Protein AF-A0A6J3H7C4-F1 (afdb_monomer)

Solvent-accessible surface area (backbone atoms only — not comparable to full-atom values): 15428 Å² total; per-residue (Å²): 133,83,86,87,84,84,84,88,79,89,80,83,89,85,81,88,88,86,84,90,88,86,85,89,83,93,76,96,71,77,90,76,80,76,75,77,76,75,64,78,74,75,64,92,62,94,68,78,88,76,59,50,71,71,71,52,58,59,54,53,52,79,74,47,98,63,58,40,62,63,46,43,51,57,46,43,78,51,28,84,51,36,63,87,50,76,47,77,38,69,43,78,33,80,84,80,51,70,47,40,26,40,43,31,67,80,62,67,78,67,56,45,77,61,71,96,77,90,84,48,76,69,100,57,58,77,66,55,87,38,51,27,47,55,50,46,51,49,52,48,50,53,38,55,61,65,28,78,85,48,59,70,68,56,37,52,51,47,51,51,50,50,55,60,33,60,64,50,37,72,88,36,72,71,53,54,71,75,35,50,86,81,33,61,88,46,40,62,33,67,26,12,61,24,28,65,52,95,97,50,62,69,55,65,48,76,48,78,46,71,49,88,86,27,45,34,42,40,37,38,40,35,48,76,65,89,52,94,83,44,68,46,74,52,76,49,77,50,67,67,80,123

pLDDT: mean 79.29, std 25.47, range [20.58, 98.44]

Nearest PDB structures (foldseek):
  8sv7-assembly1_A  TM=9.819E-01  e=1.173E-29  Homo sapiens
  8sv7-assembly2_B  TM=9.791E-01  e=5.264E-28  Homo sapiens
  2chh-assembly1_A  TM=5.380E-01  e=1.564E+00  Ralstonia solanacearum
  8stv-assembly1_B  TM=1.744E-01  e=6.133E-01  Human immunodeficiency virus 1
  8vbg-assembly1_B  TM=1.668E-01  e=5.784E-01  Human immunodeficiency virus 1

Foldseek 3Di:
DDDDDDDDDDDD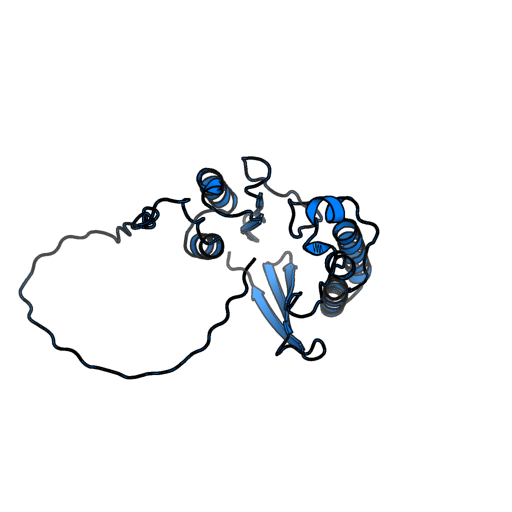DDDDDDDDDDDDDDDDDDDPPPDPPPPQPCPVPDDDRDADDPVVLVVVVVPDPDDPQRSVLVCLVVVVSHDWDKDWDWDPDLVPHIWIKIDTNVDDSHIDTDDPDDWFDDSDDIPPPWQQRVVLSVQLVVLVVVCVPPDPVSSVVSNVVSQQWQQARPDGVVCPVVCPPNCVVQNSQVRHSWRDDVPDTDFKDWDWDADSQQKIKIKMWGAPDNDPVRIDIDIDIDGDDD

Organism: Sapajus apella (NCBI:txid9515)

Radius of gyration: 22.93 Å; Cα contacts (8 Å, |Δi|>4): 284; chains: 1; bounding box: 50×59×62 Å

Structure (mmCIF, N/CA/C/O backbone):
data_AF-A0A6J3H7C4-F1
#
_entry.id   AF-A0A6J3H7C4-F1
#
loop_
_atom_site.group_PDB
_atom_site.id
_atom_site.type_symbol
_atom_site.label_atom_id
_atom_site.label_alt_id
_atom_site.label_comp_id
_atom_site.label_asym_id
_atom_site.label_entity_id
_atom_site.label_seq_id
_atom_site.pdbx_PDB_ins_code
_atom_site.Cartn_x
_atom_site.Cartn_y
_atom_site.Cartn_z
_atom_site.occupancy
_atom_site.B_iso_or_equiv
_atom_site.auth_seq_id
_atom_site.auth_comp_id
_atom_site.auth_asym_id
_atom_site.auth_atom_id
_atom_site.pdbx_PDB_model_num
ATOM 1 N N . MET A 1 1 ? 12.348 -9.094 1.499 1.00 25.81 1 MET A N 1
ATOM 2 C CA . MET A 1 1 ? 13.323 -10.200 1.364 1.00 25.81 1 MET A CA 1
ATOM 3 C C . MET A 1 1 ? 12.586 -11.516 1.576 1.00 25.81 1 MET A C 1
ATOM 5 O O . MET A 1 1 ? 11.755 -11.555 2.469 1.00 25.81 1 MET A O 1
ATOM 9 N N . ALA A 1 2 ? 12.929 -12.527 0.769 1.00 20.84 2 ALA A N 1
ATOM 10 C CA . ALA A 1 2 ? 12.543 -13.944 0.829 1.00 20.84 2 ALA A CA 1
ATOM 11 C C . ALA A 1 2 ? 11.049 -14.295 0.653 1.00 20.84 2 ALA A C 1
ATOM 13 O O . ALA A 1 2 ? 10.257 -14.254 1.587 1.00 20.84 2 ALA A O 1
ATOM 14 N N . GLY A 1 3 ? 10.702 -14.718 -0.569 1.00 20.58 3 GLY A N 1
ATOM 15 C CA . GLY A 1 3 ? 9.499 -15.501 -0.835 1.00 20.58 3 GLY A CA 1
ATOM 16 C C . GLY A 1 3 ? 9.642 -16.919 -0.278 1.00 20.58 3 GLY A C 1
ATOM 17 O O . GLY A 1 3 ? 10.706 -17.531 -0.382 1.00 20.58 3 GLY A O 1
ATOM 18 N N . HIS A 1 4 ? 8.568 -17.435 0.312 1.00 24.56 4 HIS A N 1
ATOM 19 C CA . HIS A 1 4 ? 8.485 -18.818 0.764 1.00 24.56 4 HIS A CA 1
ATOM 20 C C . HIS A 1 4 ? 8.017 -19.724 -0.383 1.00 24.56 4 HIS A C 1
ATOM 22 O O . HIS A 1 4 ? 6.944 -19.532 -0.947 1.00 24.56 4 HIS A O 1
ATOM 28 N N . GLN A 1 5 ? 8.833 -20.726 -0.717 1.00 22.06 5 GLN A N 1
ATOM 29 C CA . GLN A 1 5 ? 8.425 -21.903 -1.483 1.00 22.06 5 GLN A CA 1
ATOM 30 C C . GLN A 1 5 ? 8.016 -23.000 -0.495 1.00 22.06 5 GLN A C 1
ATOM 32 O O . GLN A 1 5 ? 8.814 -23.372 0.363 1.00 22.06 5 GLN A O 1
ATOM 37 N N . HIS A 1 6 ? 6.815 -23.558 -0.643 1.00 23.06 6 HIS A N 1
ATOM 38 C CA . HIS A 1 6 ? 6.462 -24.842 -0.039 1.00 23.06 6 HIS A CA 1
ATOM 39 C C . HIS A 1 6 ? 6.311 -25.888 -1.144 1.00 23.06 6 HIS A C 1
ATOM 41 O O . HIS A 1 6 ? 5.449 -25.776 -2.011 1.00 23.06 6 HIS A O 1
ATOM 47 N N . THR A 1 7 ? 7.159 -26.914 -1.100 1.00 22.23 7 THR A N 1
ATOM 48 C CA . THR A 1 7 ? 6.938 -28.195 -1.773 1.00 22.23 7 THR A CA 1
ATOM 49 C C . THR A 1 7 ? 6.431 -29.174 -0.719 1.00 22.23 7 THR A C 1
ATOM 51 O O . THR A 1 7 ? 7.083 -29.395 0.299 1.00 22.23 7 THR A O 1
ATOM 54 N N . TRP A 1 8 ? 5.236 -29.726 -0.925 1.00 21.30 8 TRP A N 1
ATOM 55 C CA . TRP A 1 8 ? 4.707 -30.811 -0.101 1.00 21.30 8 TRP A CA 1
ATOM 56 C C . TRP A 1 8 ? 5.101 -32.149 -0.730 1.00 21.30 8 TRP A C 1
ATOM 58 O O . TRP A 1 8 ? 4.751 -32.421 -1.876 1.00 21.30 8 TRP A O 1
ATOM 68 N N . GLN A 1 9 ? 5.785 -33.002 0.031 1.00 22.94 9 GLN A N 1
ATOM 69 C CA . GLN A 1 9 ? 5.794 -34.445 -0.203 1.00 22.94 9 GLN A CA 1
ATOM 70 C C . GLN A 1 9 ? 5.173 -35.132 1.013 1.00 22.94 9 GLN A C 1
ATOM 72 O O . GLN A 1 9 ? 5.633 -34.976 2.142 1.00 22.94 9 GLN A O 1
ATOM 77 N N . ALA A 1 10 ? 4.084 -35.855 0.760 1.00 26.03 10 ALA A N 1
ATOM 78 C CA . ALA A 1 10 ? 3.380 -36.672 1.733 1.00 26.03 10 ALA A CA 1
ATOM 79 C C . ALA A 1 10 ? 4.167 -37.959 2.025 1.00 26.03 10 ALA A C 1
ATOM 81 O O . ALA A 1 10 ? 4.701 -38.584 1.110 1.00 26.03 10 ALA A O 1
ATO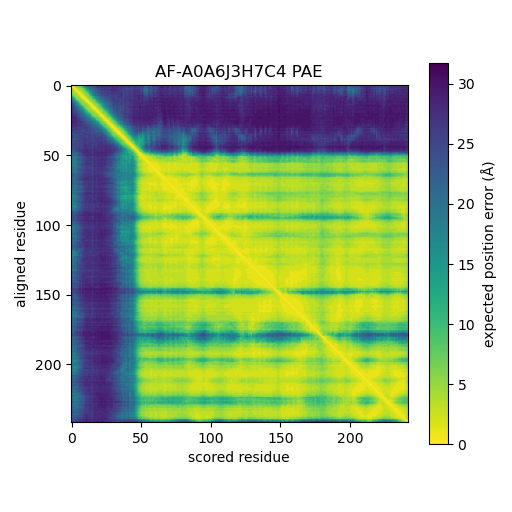M 82 N N . GLY A 1 11 ? 4.188 -38.378 3.291 1.00 24.42 11 GLY A N 1
ATOM 83 C CA . GLY A 1 11 ? 4.828 -39.623 3.706 1.00 24.42 11 GLY A CA 1
ATOM 84 C C . GLY A 1 11 ? 4.495 -40.027 5.141 1.00 24.42 11 GLY A C 1
ATOM 85 O O . GLY A 1 11 ? 5.230 -39.702 6.061 1.00 24.42 11 GLY A O 1
ATOM 86 N N . SER A 1 12 ? 3.398 -40.773 5.265 1.00 25.19 12 SER A N 1
ATOM 87 C CA . SER A 1 12 ? 3.202 -41.940 6.140 1.00 25.19 12 SER A CA 1
ATOM 88 C C . SER A 1 12 ? 3.177 -41.807 7.676 1.00 25.19 12 SER A C 1
ATOM 90 O O . SER A 1 12 ? 4.153 -41.537 8.365 1.00 25.19 12 SER A O 1
ATOM 92 N N . THR A 1 13 ? 1.995 -42.171 8.176 1.00 26.47 13 THR A N 1
ATOM 93 C CA . THR A 1 13 ? 1.581 -42.670 9.496 1.00 26.47 13 THR A CA 1
ATOM 94 C C . THR A 1 13 ? 2.572 -43.555 10.262 1.00 26.47 13 THR A C 1
ATOM 96 O O . THR A 1 13 ? 3.084 -44.518 9.699 1.00 26.47 13 THR A O 1
ATOM 99 N N . HIS A 1 14 ? 2.638 -43.371 11.590 1.00 26.47 14 HIS A N 1
ATOM 100 C CA . HIS A 1 14 ? 2.677 -44.484 12.551 1.00 26.47 14 HIS A CA 1
ATOM 101 C C . HIS A 1 14 ? 2.033 -44.121 13.907 1.00 26.47 14 HIS A C 1
ATOM 103 O O . HIS A 1 14 ? 2.088 -42.984 14.368 1.00 26.47 14 HIS A O 1
ATOM 109 N N . GLN A 1 15 ? 1.367 -45.128 14.480 1.00 25.52 15 GLN A N 1
ATOM 110 C CA . GLN A 1 15 ? 0.511 -45.154 15.674 1.00 25.52 15 GLN A CA 1
ATOM 111 C C . GLN A 1 15 ? 1.277 -45.246 17.015 1.00 25.52 15 GLN A C 1
ATOM 113 O O . GLN A 1 15 ? 2.437 -45.638 17.057 1.00 25.52 15 GLN A O 1
ATOM 118 N N . LEU A 1 16 ? 0.541 -44.908 18.086 1.00 27.64 16 LEU A N 1
ATOM 119 C CA . LEU A 1 16 ? 0.842 -44.821 19.536 1.00 27.64 16 LEU A CA 1
ATOM 120 C C . LEU A 1 16 ? 1.388 -46.123 20.196 1.00 27.64 16 LEU A C 1
ATOM 122 O O . LEU A 1 16 ? 1.391 -47.171 19.552 1.00 27.64 16 LEU A O 1
ATOM 126 N N . PRO A 1 17 ? 1.757 -46.111 21.504 1.00 30.34 17 PRO A N 1
ATOM 127 C CA . PRO A 1 17 ? 0.749 -46.359 22.554 1.00 30.34 17 PRO A CA 1
ATOM 128 C C . PRO A 1 17 ? 0.889 -45.530 23.855 1.00 30.34 17 PRO A C 1
ATOM 130 O O . PRO A 1 17 ? 1.886 -44.868 24.127 1.00 30.34 17 PRO A O 1
ATOM 133 N N . ALA A 1 18 ? -0.189 -45.590 24.639 1.00 26.45 18 ALA A N 1
ATOM 134 C CA . ALA A 1 18 ? -0.496 -44.861 25.867 1.00 26.45 18 ALA A CA 1
ATOM 135 C C . ALA A 1 18 ? 0.080 -45.494 27.153 1.00 26.45 18 ALA A C 1
ATOM 137 O O . ALA A 1 18 ? 0.348 -46.694 27.182 1.00 26.45 18 ALA A O 1
ATOM 138 N N . ALA A 1 19 ? 0.121 -44.726 28.254 1.00 26.77 19 ALA A N 1
ATOM 139 C CA . ALA A 1 19 ? 0.086 -45.280 29.613 1.00 26.77 19 ALA A CA 1
ATOM 140 C C . ALA A 1 19 ? -0.555 -44.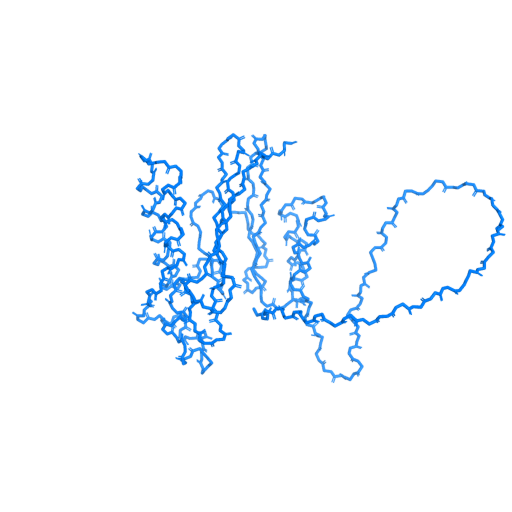333 30.661 1.00 26.77 19 ALA A C 1
ATOM 142 O O . ALA A 1 19 ? -0.051 -43.246 30.919 1.00 26.77 19 ALA A O 1
ATOM 143 N N . ALA A 1 20 ? -1.655 -44.841 31.235 1.00 27.06 20 ALA A N 1
ATOM 144 C CA . ALA A 1 20 ? -2.157 -44.824 32.624 1.00 27.06 20 ALA A CA 1
ATOM 145 C C . ALA A 1 20 ? -2.401 -43.521 33.430 1.00 27.06 20 ALA A C 1
ATOM 147 O O . ALA A 1 20 ? -1.596 -42.600 33.493 1.00 27.06 20 ALA A O 1
ATOM 148 N N . ALA A 1 21 ? -3.537 -43.539 34.144 1.00 27.31 21 ALA A N 1
ATOM 149 C CA . ALA A 1 21 ? -4.143 -42.476 34.948 1.00 27.31 21 ALA A CA 1
ATOM 150 C C . ALA A 1 21 ? -4.209 -42.821 36.458 1.00 27.31 21 ALA A C 1
ATOM 152 O O . ALA A 1 21 ? -4.266 -43.996 36.817 1.00 27.31 21 ALA A O 1
ATOM 153 N N . GLY A 1 22 ? -4.313 -41.796 37.321 1.00 26.27 22 GLY A N 1
ATOM 154 C CA . GLY A 1 22 ? -4.757 -41.867 38.733 1.00 26.27 22 GLY A CA 1
ATOM 155 C C . GLY A 1 22 ? -4.416 -40.594 39.553 1.00 26.27 22 GLY A C 1
ATOM 156 O O . GLY A 1 22 ? -3.502 -39.882 39.155 1.00 26.27 22 GLY A O 1
ATOM 157 N N . PRO A 1 23 ? -5.119 -40.257 40.663 1.00 35.25 23 PRO A N 1
ATOM 158 C CA . PRO A 1 23 ? -6.274 -39.337 40.609 1.00 35.25 23 PRO A CA 1
ATOM 159 C C . PRO A 1 23 ? -6.272 -38.089 41.549 1.00 35.25 23 PRO A C 1
ATOM 161 O O . PRO A 1 23 ? -5.605 -38.060 42.574 1.00 35.25 23 PRO A O 1
ATOM 164 N N . ALA A 1 24 ? -7.148 -37.128 41.185 1.00 27.81 24 ALA A N 1
ATOM 165 C CA . ALA A 1 24 ? -7.996 -36.184 41.962 1.00 27.81 24 ALA A CA 1
ATOM 166 C C . ALA A 1 24 ? -7.441 -35.035 42.860 1.00 27.81 24 ALA A C 1
ATOM 168 O O . ALA A 1 24 ? -6.778 -35.258 43.866 1.00 27.81 24 ALA A O 1
ATOM 169 N N . GLY A 1 25 ? -7.930 -33.803 42.596 1.00 25.88 25 GLY A N 1
ATOM 170 C CA . GLY A 1 25 ? -8.101 -32.712 43.584 1.00 25.88 25 GLY A CA 1
ATOM 171 C C . GLY A 1 25 ? -7.956 -31.275 43.026 1.00 25.88 25 GLY A C 1
ATOM 172 O O . GLY A 1 25 ? -6.905 -30.973 42.470 1.00 25.88 25 GLY A O 1
ATOM 173 N N . PRO A 1 26 ? -8.948 -30.360 43.153 1.00 31.17 26 PRO A N 1
ATOM 174 C CA . PRO A 1 26 ? -9.082 -29.192 42.276 1.00 31.17 26 PRO A CA 1
ATOM 175 C C . PRO A 1 26 ? -8.346 -27.946 42.791 1.00 31.17 26 PRO A C 1
ATOM 177 O O . PRO A 1 26 ? -8.454 -27.586 43.962 1.00 31.17 26 PRO A O 1
ATOM 180 N N . ARG A 1 27 ? -7.666 -27.219 41.896 1.00 29.44 27 ARG A N 1
ATOM 181 C CA . ARG A 1 27 ? -7.333 -25.800 42.096 1.00 29.44 27 ARG A CA 1
ATOM 182 C C . ARG A 1 27 ? -7.506 -25.039 40.791 1.00 29.44 27 ARG A C 1
ATOM 184 O O . ARG A 1 27 ? -6.846 -25.316 39.796 1.00 29.44 27 ARG A O 1
ATOM 191 N N . THR A 1 28 ? -8.399 -24.065 40.841 1.00 34.97 28 THR A N 1
ATOM 192 C CA . THR A 1 28 ? -8.578 -23.002 39.861 1.00 34.97 28 THR A CA 1
ATOM 193 C C . THR A 1 28 ? -7.258 -22.257 39.645 1.00 34.97 28 THR A C 1
ATOM 195 O O . THR A 1 28 ? -6.709 -21.641 40.558 1.00 34.97 28 THR A O 1
ATOM 198 N N . ARG A 1 29 ? -6.736 -22.309 38.419 1.00 29.59 29 ARG A N 1
ATOM 199 C CA . ARG A 1 29 ? -5.761 -21.354 37.888 1.00 29.59 29 ARG A CA 1
ATOM 200 C C . ARG A 1 29 ? -6.203 -21.026 36.469 1.00 29.59 29 ARG A C 1
ATOM 202 O O . ARG A 1 29 ? -6.374 -21.936 35.663 1.00 29.59 29 ARG A O 1
ATOM 209 N N . GLY A 1 30 ? -6.444 -19.742 36.206 1.00 28.78 30 GLY A N 1
ATOM 210 C CA . GLY A 1 30 ? -6.684 -19.239 34.855 1.00 28.78 30 GLY A CA 1
ATOM 211 C C . GLY A 1 30 ? -5.509 -19.576 33.930 1.00 28.78 30 GLY A C 1
ATOM 212 O O . GLY A 1 30 ? -4.440 -19.966 34.418 1.00 28.78 30 GLY A O 1
ATOM 213 N N . PRO A 1 31 ? -5.680 -19.458 32.605 1.00 28.30 31 PRO A N 1
ATOM 214 C CA . PRO A 1 31 ? -4.621 -19.783 31.669 1.00 28.30 31 PRO A CA 1
ATOM 215 C C . PRO A 1 31 ? -3.496 -18.752 31.809 1.00 28.30 31 PRO A C 1
ATOM 217 O O . PRO A 1 31 ? -3.502 -17.691 31.196 1.00 28.30 31 PRO A O 1
ATOM 220 N N . HIS A 1 32 ? -2.503 -19.071 32.636 1.00 27.80 32 HIS A N 1
ATOM 221 C CA . HIS A 1 32 ? -1.185 -18.474 32.529 1.00 27.80 32 HIS A CA 1
ATOM 222 C C . HIS A 1 32 ? -0.557 -19.025 31.251 1.00 27.80 32 HIS A C 1
ATOM 224 O O . HIS A 1 32 ? 0.050 -20.095 31.256 1.00 27.80 32 HIS A O 1
ATOM 230 N N . ILE A 1 33 ? -0.710 -18.296 30.147 1.00 28.06 33 ILE A N 1
ATOM 231 C CA . ILE A 1 33 ? 0.138 -18.491 28.975 1.00 28.06 33 ILE A CA 1
ATOM 232 C C . ILE A 1 33 ? 1.506 -17.925 29.353 1.00 28.06 33 ILE A C 1
ATOM 234 O O . ILE A 1 33 ? 1.793 -16.738 29.219 1.00 28.06 33 ILE A O 1
ATOM 238 N N . SER A 1 34 ? 2.354 -18.783 29.916 1.00 23.94 34 SER A N 1
ATOM 239 C CA . SER A 1 34 ? 3.785 -18.524 29.979 1.00 23.94 34 SER A CA 1
ATOM 240 C C . SER A 1 34 ? 4.317 -18.608 28.556 1.00 23.94 34 SER A C 1
ATOM 242 O O . SER A 1 34 ? 4.518 -19.699 28.031 1.00 23.94 34 SER A O 1
ATOM 244 N N . VAL A 1 35 ? 4.517 -17.454 27.922 1.00 33.00 35 VAL A N 1
ATOM 245 C CA . VAL A 1 35 ? 5.249 -17.371 26.659 1.00 33.00 35 VAL A CA 1
ATOM 246 C C . VAL A 1 35 ? 6.668 -17.864 26.939 1.00 33.00 35 VAL A C 1
ATOM 248 O O . VAL A 1 35 ? 7.378 -17.235 27.734 1.00 33.00 35 VAL A O 1
ATOM 251 N N . PRO A 1 36 ? 7.128 -18.974 26.337 1.00 28.11 36 PRO A N 1
ATOM 252 C CA . PRO A 1 36 ? 8.541 -19.267 26.371 1.00 28.11 36 PRO A CA 1
ATOM 253 C C . PRO A 1 36 ? 9.203 -18.158 25.558 1.00 28.11 36 PRO A C 1
ATOM 255 O O . PRO A 1 36 ? 9.066 -18.113 24.337 1.00 28.11 36 PRO A O 1
ATOM 258 N N . ARG A 1 37 ? 9.923 -17.248 26.228 1.00 35.81 37 ARG A N 1
ATOM 259 C CA . ARG A 1 37 ? 10.967 -16.470 25.560 1.00 35.81 37 ARG A CA 1
ATOM 260 C C . ARG A 1 37 ? 11.853 -17.510 24.890 1.00 35.81 37 ARG A C 1
ATOM 262 O O . ARG A 1 37 ? 12.642 -18.163 25.579 1.00 35.81 37 ARG A O 1
ATOM 269 N N . ARG A 1 38 ? 11.722 -17.706 23.576 1.00 40.47 38 ARG A N 1
ATOM 270 C CA . ARG A 1 38 ? 12.788 -18.353 22.825 1.00 40.47 38 ARG A CA 1
ATOM 271 C C . ARG A 1 38 ? 13.965 -17.406 22.983 1.00 40.47 38 ARG A C 1
ATOM 273 O O . ARG A 1 38 ? 14.060 -16.389 22.307 1.00 40.47 38 ARG A O 1
ATOM 280 N N . ARG A 1 39 ? 14.836 -17.708 23.953 1.00 40.88 39 ARG A N 1
ATOM 281 C CA . ARG A 1 39 ? 16.221 -17.254 23.890 1.00 40.88 39 ARG A CA 1
ATOM 282 C C . ARG A 1 39 ? 16.647 -17.570 22.470 1.00 40.88 39 ARG A C 1
ATOM 284 O O . ARG A 1 39 ? 16.441 -18.711 22.050 1.00 40.88 39 ARG A O 1
ATOM 291 N N . ALA A 1 40 ? 17.169 -16.571 21.760 1.00 42.81 40 ALA A N 1
ATOM 292 C CA . ALA A 1 40 ? 17.903 -16.794 20.528 1.00 42.81 40 ALA A CA 1
ATOM 293 C C . ALA A 1 40 ? 18.716 -18.071 20.740 1.00 42.81 40 ALA A C 1
ATOM 295 O O . ALA A 1 40 ? 19.537 -18.122 21.662 1.00 42.81 40 ALA A O 1
ATOM 296 N N . HIS A 1 41 ? 18.363 -19.149 20.032 1.00 38.12 41 HIS A N 1
ATOM 297 C CA . HIS A 1 41 ? 19.121 -20.379 20.165 1.00 38.12 41 HIS A CA 1
ATOM 298 C C . HIS A 1 41 ? 20.544 -19.983 19.786 1.00 38.12 41 HIS A C 1
ATOM 300 O O . HIS A 1 41 ? 20.721 -19.437 18.693 1.00 38.12 41 HIS A O 1
ATOM 306 N N . PRO A 1 42 ? 21.536 -20.139 20.681 1.00 34.38 42 PRO A N 1
ATOM 307 C CA . PRO A 1 42 ? 22.898 -19.859 20.292 1.00 34.38 42 PRO A CA 1
ATOM 308 C C . PRO A 1 42 ? 23.174 -20.819 19.143 1.00 34.38 42 PRO A C 1
ATOM 310 O O . PRO A 1 42 ? 23.149 -22.035 19.342 1.00 34.38 42 PRO A O 1
ATOM 313 N N . CYS A 1 43 ? 23.344 -20.278 17.933 1.00 39.44 43 CYS A N 1
ATOM 314 C CA . CYS A 1 43 ? 23.900 -21.042 16.833 1.00 39.44 43 CYS A CA 1
ATOM 315 C C . CYS A 1 43 ? 25.194 -21.627 17.388 1.00 39.44 43 CYS A C 1
ATOM 317 O O . CYS A 1 43 ? 26.116 -20.897 17.760 1.00 39.44 43 CYS A O 1
ATOM 319 N N . SER A 1 44 ? 25.209 -22.943 17.563 1.00 42.75 44 SER A N 1
ATOM 320 C CA . SER A 1 44 ? 26.369 -23.682 18.019 1.00 42.75 44 SER A CA 1
ATOM 321 C C . SER A 1 44 ? 27.354 -23.686 16.864 1.00 42.75 44 SER A C 1
ATOM 323 O O . SER A 1 44 ? 27.325 -24.610 16.062 1.00 42.75 44 SER A O 1
ATOM 325 N N . LEU A 1 45 ? 28.086 -22.577 16.740 1.00 40.56 45 LEU A N 1
ATOM 326 C CA . LEU A 1 45 ? 29.275 -22.267 15.944 1.00 40.56 45 LEU A CA 1
ATOM 327 C C . LEU A 1 45 ? 29.333 -20.732 15.930 1.00 40.56 45 LEU A C 1
ATOM 329 O O . LEU A 1 45 ? 28.534 -20.084 15.261 1.00 40.56 45 LEU A O 1
ATOM 333 N N . GLY A 1 46 ? 30.194 -20.148 16.767 1.00 43.97 46 GLY A N 1
ATOM 334 C CA . GLY A 1 46 ? 30.209 -18.709 17.022 1.00 43.97 46 GLY A CA 1
ATOM 335 C C . GLY A 1 46 ? 30.324 -17.889 15.741 1.00 43.97 46 GLY A C 1
ATOM 336 O O . GLY A 1 46 ? 31.366 -17.951 15.112 1.00 43.97 46 GLY A O 1
ATOM 337 N N . HIS A 1 47 ? 29.254 -17.176 15.383 1.00 45.47 47 HIS A N 1
ATOM 338 C CA . HIS A 1 47 ? 29.143 -16.016 14.487 1.00 45.47 47 HIS A CA 1
ATOM 339 C C . HIS A 1 47 ? 27.671 -15.543 14.546 1.00 45.47 47 HIS A C 1
ATOM 341 O O . HIS A 1 47 ? 26.779 -16.379 14.488 1.00 45.47 47 HIS A O 1
ATOM 347 N N . SER A 1 48 ? 27.450 -14.230 14.706 1.00 53.72 48 SER A N 1
ATOM 348 C CA . SER A 1 48 ? 26.189 -13.452 14.639 1.00 53.72 48 SER A CA 1
ATOM 349 C C . SER A 1 48 ? 24.857 -14.087 15.081 1.00 53.72 48 SER A C 1
ATOM 351 O O . SER A 1 48 ? 24.367 -15.062 14.519 1.00 53.72 48 SER A O 1
ATOM 353 N N . ILE A 1 49 ? 24.177 -13.412 16.014 1.00 62.44 49 ILE A N 1
ATOM 354 C CA . ILE A 1 49 ? 22.755 -13.637 16.316 1.00 62.44 49 ILE A CA 1
ATOM 355 C C . ILE A 1 49 ? 21.964 -13.508 15.003 1.00 62.44 49 ILE A C 1
ATOM 357 O O . ILE A 1 49 ? 21.997 -12.457 14.364 1.00 62.44 49 ILE A O 1
ATOM 361 N N . CYS A 1 50 ? 21.288 -14.580 14.579 1.00 74.94 50 CYS A N 1
ATOM 362 C CA . CYS A 1 50 ? 20.398 -14.524 13.422 1.00 74.94 50 CYS A CA 1
ATOM 363 C C . CYS A 1 50 ? 19.215 -13.598 13.746 1.00 74.94 50 CYS A C 1
ATOM 365 O O . CYS A 1 50 ? 18.580 -13.806 14.785 1.00 74.94 50 CYS A O 1
ATOM 367 N N . PRO A 1 51 ? 18.906 -12.607 12.891 1.00 81.31 51 PRO A N 1
ATOM 368 C CA . PRO A 1 51 ? 17.762 -11.733 13.110 1.00 81.31 51 PRO A CA 1
ATOM 369 C C . PRO A 1 51 ? 16.457 -12.530 13.183 1.00 81.31 51 PRO A C 1
ATOM 371 O O . PRO A 1 51 ? 16.288 -13.525 12.473 1.00 81.31 51 PRO A O 1
ATOM 374 N N . LEU A 1 52 ? 15.526 -12.076 14.018 1.00 86.06 52 LEU A N 1
ATOM 375 C CA . LEU A 1 52 ? 14.204 -12.680 14.145 1.00 86.06 52 LEU A CA 1
ATOM 376 C C . LEU A 1 52 ? 13.371 -12.488 12.856 1.00 86.06 52 LEU A C 1
ATOM 378 O O . LEU A 1 52 ? 13.552 -11.489 12.145 1.00 86.06 52 LEU A O 1
ATOM 382 N N . PRO A 1 53 ? 12.447 -13.415 12.532 1.00 86.56 53 PRO A N 1
ATOM 383 C CA . PRO A 1 53 ? 11.550 -13.274 11.387 1.00 86.56 53 PRO A CA 1
ATOM 384 C C . PRO A 1 53 ? 10.544 -12.136 11.587 1.00 86.56 53 PRO A C 1
ATOM 386 O O . PRO A 1 53 ? 9.843 -12.077 12.591 1.00 86.56 53 PRO A O 1
ATOM 389 N N . THR A 1 54 ? 10.392 -11.267 10.589 1.00 88.62 54 THR A N 1
ATOM 390 C CA . THR A 1 54 ? 9.439 -10.145 10.653 1.00 88.62 54 THR A CA 1
ATOM 391 C C . THR A 1 54 ? 7.979 -10.586 10.528 1.00 88.62 54 THR A C 1
ATOM 393 O O . THR A 1 54 ? 7.094 -9.880 10.998 1.00 88.62 54 THR A O 1
ATOM 396 N N . GLY A 1 55 ? 7.705 -11.760 9.945 1.00 86.62 55 GLY A N 1
ATOM 397 C CA . GLY A 1 55 ? 6.341 -12.297 9.819 1.00 86.62 55 GLY A CA 1
ATOM 398 C C . GLY A 1 55 ? 5.662 -12.597 11.163 1.00 86.62 55 GLY A C 1
ATOM 399 O O . GLY A 1 55 ? 4.435 -12.566 11.262 1.00 86.62 55 GLY A O 1
ATOM 400 N N . GLU A 1 56 ? 6.447 -12.821 12.221 1.00 89.88 56 GLU A N 1
ATOM 401 C CA . GLU A 1 56 ? 5.919 -13.009 13.576 1.00 89.88 56 GLU A CA 1
ATOM 402 C C . GLU A 1 56 ? 5.292 -11.720 14.128 1.00 89.88 56 GLU A C 1
ATOM 404 O O . GLU A 1 56 ? 4.310 -11.794 14.863 1.00 89.88 56 GLU A O 1
ATOM 409 N N . LEU A 1 57 ? 5.777 -10.542 13.706 1.00 94.00 57 LEU A N 1
ATOM 410 C CA . LEU A 1 57 ? 5.256 -9.246 14.154 1.00 94.00 57 LEU A CA 1
ATOM 411 C C . LEU A 1 57 ? 3.772 -9.076 13.816 1.00 94.00 57 LEU A C 1
ATOM 413 O O . LEU A 1 57 ? 3.015 -8.580 14.644 1.00 94.00 57 LEU A O 1
ATOM 417 N N . VAL A 1 58 ? 3.342 -9.501 12.627 1.00 94.06 58 VAL A N 1
ATOM 418 C CA . VAL A 1 58 ? 1.931 -9.406 12.219 1.00 94.06 58 VAL A CA 1
ATOM 419 C C . VAL A 1 58 ? 1.080 -10.410 12.994 1.00 94.06 58 VAL A C 1
ATOM 421 O O . VAL A 1 58 ? 0.026 -10.064 13.516 1.00 94.06 58 VAL A O 1
ATOM 424 N N . THR A 1 59 ? 1.564 -11.646 13.129 1.00 92.88 59 THR A N 1
ATOM 425 C CA . THR A 1 59 ? 0.839 -12.708 13.847 1.00 92.88 59 THR A CA 1
ATOM 426 C C . THR A 1 59 ? 0.626 -12.342 15.313 1.00 92.88 59 THR A C 1
ATOM 428 O O . THR A 1 59 ? -0.466 -12.505 15.851 1.00 92.88 59 THR A O 1
ATOM 431 N N . HIS A 1 60 ? 1.666 -11.827 15.968 1.00 93.38 60 HIS A N 1
ATOM 432 C CA . HIS A 1 60 ? 1.596 -11.428 17.364 1.00 93.38 60 HIS A CA 1
ATOM 433 C C . HIS A 1 60 ? 0.672 -10.217 17.553 1.00 93.38 60 HIS A C 1
ATOM 435 O O . HIS A 1 60 ? -0.116 -10.240 18.487 1.00 93.38 60 HIS A O 1
ATOM 441 N N . PHE A 1 61 ? 0.661 -9.239 16.636 1.00 94.69 61 PHE A N 1
ATOM 442 C CA . PHE A 1 61 ? -0.310 -8.137 16.683 1.00 94.69 61 PHE A CA 1
ATOM 443 C C . PHE A 1 61 ? -1.752 -8.659 16.661 1.00 94.69 61 PHE A C 1
ATOM 445 O O . PHE A 1 61 ? -2.517 -8.387 17.578 1.00 94.69 61 PHE A O 1
ATOM 452 N N . LEU A 1 62 ? -2.083 -9.503 15.677 1.00 92.81 62 LEU A N 1
ATOM 453 C CA . LEU A 1 62 ? -3.436 -10.036 15.470 1.00 92.81 62 LEU A CA 1
ATOM 454 C C . LEU A 1 62 ? -3.919 -11.000 16.567 1.00 92.81 62 LEU A C 1
ATOM 456 O O . LEU A 1 62 ? -5.105 -11.311 16.632 1.00 92.81 62 LEU A O 1
ATOM 460 N N . THR A 1 63 ? -3.014 -11.521 17.398 1.00 93.31 63 THR A N 1
ATOM 461 C CA . THR A 1 63 ? -3.341 -12.484 18.468 1.00 93.31 63 THR A CA 1
ATOM 462 C C . THR A 1 63 ? -3.267 -11.880 19.867 1.00 93.31 63 THR A C 1
ATOM 464 O O . THR A 1 63 ? -3.541 -12.573 20.850 1.00 93.31 63 THR A O 1
ATOM 467 N N . THR A 1 64 ? -2.914 -10.599 19.976 1.00 90.88 64 THR A N 1
ATOM 468 C CA . THR A 1 64 ? -2.886 -9.864 21.241 1.00 90.88 64 THR A CA 1
ATOM 469 C C . THR A 1 64 ? -3.979 -8.811 21.284 1.00 90.88 64 THR A C 1
ATOM 471 O O . THR A 1 64 ? -4.292 -8.199 20.274 1.00 90.88 64 THR A O 1
ATOM 474 N N . ASP A 1 65 ? -4.517 -8.567 22.474 1.00 90.38 65 ASP A N 1
ATOM 475 C CA . ASP A 1 65 ? -5.471 -7.486 22.727 1.00 90.38 65 ASP A CA 1
ATOM 476 C C . ASP A 1 65 ? -4.710 -6.232 23.192 1.00 90.38 65 ASP A C 1
ATOM 478 O O . ASP A 1 65 ? -4.599 -5.948 24.386 1.00 90.38 65 ASP A O 1
ATOM 482 N N . VAL A 1 66 ? -4.035 -5.568 22.249 1.00 94.19 66 VAL A N 1
ATOM 483 C CA . VAL A 1 66 ? -3.224 -4.362 22.481 1.00 94.19 66 VAL A CA 1
ATOM 484 C C . VAL A 1 66 ? -3.482 -3.380 21.342 1.00 94.19 66 VAL A C 1
ATOM 486 O O . VAL A 1 66 ? -3.492 -3.788 20.185 1.00 94.19 66 VAL A O 1
ATOM 489 N N . ASP A 1 67 ? -3.645 -2.095 21.660 1.00 94.81 67 ASP A N 1
ATOM 490 C CA . ASP A 1 67 ? -3.812 -1.048 20.647 1.00 94.81 67 ASP A CA 1
ATOM 491 C C . ASP A 1 67 ? -2.557 -0.880 19.772 1.00 94.81 67 ASP A C 1
ATOM 493 O O . ASP A 1 67 ? -1.426 -1.160 20.190 1.00 94.81 67 ASP A O 1
ATOM 497 N N . SER A 1 68 ? -2.754 -0.381 18.554 1.00 96.00 68 SER A N 1
ATOM 498 C CA . SER A 1 68 ? -1.722 -0.233 17.529 1.00 96.00 68 SER A CA 1
ATOM 499 C C . SER A 1 68 ? -0.498 0.547 18.018 1.00 96.00 68 SER A C 1
ATOM 501 O O . SER A 1 68 ? 0.640 0.126 17.789 1.00 96.00 68 SER A O 1
ATOM 503 N N . LEU A 1 69 ? -0.685 1.658 18.740 1.00 96.50 69 LEU A N 1
ATOM 504 C CA . LEU A 1 69 ? 0.435 2.485 19.198 1.00 96.50 69 LEU A CA 1
ATOM 505 C C . LEU A 1 69 ? 1.230 1.794 20.311 1.00 96.50 69 LEU A C 1
ATOM 507 O O . LEU A 1 69 ? 2.464 1.771 20.272 1.00 96.50 69 LEU A O 1
ATOM 511 N N . SER A 1 70 ? 0.544 1.222 21.301 1.00 96.75 70 SER A N 1
ATOM 512 C CA . SER A 1 70 ? 1.178 0.453 22.376 1.00 96.75 70 SER A CA 1
ATOM 513 C C . SER A 1 70 ? 1.933 -0.757 21.826 1.00 96.75 70 SER A C 1
ATOM 515 O O . SER A 1 70 ? 3.047 -1.049 22.276 1.00 96.75 70 SER A O 1
ATOM 517 N N . TYR A 1 71 ? 1.373 -1.425 20.814 1.00 97.38 71 TYR A N 1
ATOM 518 C CA . TYR A 1 71 ? 2.026 -2.533 20.132 1.00 97.38 71 TYR A CA 1
ATOM 519 C C . TYR A 1 71 ? 3.327 -2.096 19.453 1.00 97.38 71 TYR A C 1
ATOM 521 O O . TYR A 1 71 ? 4.384 -2.682 19.703 1.00 97.38 71 TYR A O 1
ATOM 529 N N . LEU A 1 72 ? 3.287 -1.030 18.648 1.00 97.56 72 LEU A N 1
ATOM 530 C CA . LEU A 1 72 ? 4.480 -0.536 17.960 1.00 97.56 72 LEU A CA 1
ATOM 531 C C . LEU A 1 72 ? 5.554 -0.028 18.929 1.00 97.56 72 LEU A C 1
ATOM 533 O O . LEU A 1 72 ? 6.735 -0.243 18.672 1.00 97.56 72 LEU A O 1
ATOM 537 N N . LYS A 1 73 ? 5.179 0.565 20.071 1.00 97.31 73 LYS A N 1
ATOM 538 C CA . LYS A 1 73 ? 6.138 0.944 21.128 1.00 97.31 73 LYS A CA 1
ATOM 539 C C . LYS A 1 73 ? 6.838 -0.270 21.730 1.00 97.31 73 LYS A C 1
ATOM 541 O O . LYS A 1 73 ? 8.026 -0.220 22.029 1.00 97.31 73 LYS A O 1
ATOM 546 N N . LYS A 1 74 ? 6.123 -1.383 21.909 1.00 95.69 74 LYS A N 1
ATOM 547 C CA . LYS A 1 74 ? 6.741 -2.637 22.358 1.00 95.69 74 LYS A CA 1
ATOM 548 C C . LYS A 1 74 ? 7.712 -3.174 21.305 1.00 95.69 74 LYS A C 1
ATOM 550 O O . LYS A 1 74 ? 8.816 -3.586 21.653 1.00 95.69 74 LYS A O 1
ATOM 555 N N . VAL A 1 75 ? 7.315 -3.144 20.032 1.00 96.06 75 VAL A N 1
ATOM 556 C CA . VAL A 1 75 ? 8.168 -3.569 18.912 1.00 96.06 75 VAL A CA 1
ATOM 557 C C . VAL A 1 75 ? 9.411 -2.686 18.792 1.00 96.06 75 VAL A C 1
ATOM 559 O O . VAL A 1 75 ? 10.486 -3.215 18.524 1.00 96.06 75 VAL A O 1
ATOM 562 N N . SER A 1 76 ? 9.311 -1.375 19.030 1.00 96.75 76 SER A N 1
ATOM 563 C CA . SER A 1 76 ? 10.443 -0.460 18.855 1.00 96.75 76 SER A CA 1
ATOM 564 C C . SER A 1 76 ? 11.592 -0.713 19.833 1.00 96.75 76 SER A C 1
ATOM 566 O O . SER A 1 76 ? 12.757 -0.640 19.443 1.00 96.75 76 SER A O 1
ATOM 568 N N . VAL A 1 77 ? 11.289 -1.142 21.064 1.00 96.12 77 VAL A N 1
ATOM 569 C CA . VAL A 1 77 ? 12.299 -1.563 22.055 1.00 96.12 77 VAL A CA 1
ATOM 570 C C . VAL A 1 77 ? 13.129 -2.753 21.550 1.00 96.12 77 VAL A C 1
ATOM 572 O O . VAL A 1 77 ? 14.332 -2.845 21.803 1.00 96.12 77 VAL A O 1
ATOM 575 N N . GLU A 1 78 ? 12.502 -3.660 20.800 1.00 93.50 78 GLU A N 1
ATOM 576 C CA . GLU A 1 78 ? 13.112 -4.888 20.280 1.00 93.50 78 GLU A CA 1
ATOM 577 C C . GLU A 1 78 ? 13.461 -4.800 18.782 1.00 93.50 78 GLU A C 1
ATOM 579 O O . GLU A 1 78 ? 13.923 -5.778 18.196 1.00 93.50 78 GLU A O 1
ATOM 584 N N . GLY A 1 79 ? 13.308 -3.630 18.150 1.00 91.88 79 GLY A N 1
ATOM 585 C CA . GLY A 1 79 ? 13.448 -3.457 16.698 1.00 91.88 79 GLY A CA 1
ATOM 586 C C . GLY A 1 79 ? 14.821 -3.865 16.151 1.00 91.88 79 GLY A C 1
ATOM 587 O O . GLY A 1 79 ? 14.920 -4.356 15.025 1.00 91.88 79 GLY A O 1
ATOM 588 N N . HIS A 1 80 ? 15.866 -3.740 16.975 1.00 92.62 80 HIS A N 1
ATOM 589 C CA . HIS A 1 80 ? 17.246 -4.135 16.674 1.00 92.62 80 HIS A CA 1
ATOM 590 C C . HIS A 1 80 ? 17.454 -5.656 16.545 1.00 92.62 80 HIS A C 1
ATOM 592 O O . HIS A 1 80 ? 18.483 -6.090 16.032 1.00 92.62 80 HIS A O 1
ATOM 598 N N . LEU A 1 81 ? 16.499 -6.473 17.005 1.00 92.62 81 LEU A N 1
ATOM 599 C CA . LEU A 1 81 ? 16.545 -7.932 16.877 1.00 92.62 81 LEU A CA 1
ATOM 600 C C . LEU A 1 81 ? 16.123 -8.420 15.483 1.00 92.62 81 LEU A C 1
ATOM 602 O O . LEU A 1 81 ? 16.300 -9.597 15.172 1.00 92.62 81 LEU A O 1
ATOM 606 N N . TYR A 1 82 ? 15.571 -7.540 14.646 1.00 93.06 82 TYR A N 1
ATOM 607 C CA . TYR A 1 82 ? 15.045 -7.861 13.321 1.00 93.06 82 TYR A CA 1
ATOM 608 C C . TYR A 1 82 ? 15.911 -7.254 12.213 1.00 93.06 82 TYR A C 1
ATOM 610 O O . TYR A 1 82 ? 16.631 -6.274 12.405 1.00 93.06 82 TYR A O 1
ATOM 618 N N . ASN A 1 83 ? 15.788 -7.800 11.002 1.00 92.50 83 ASN A N 1
ATOM 619 C CA . ASN A 1 83 ? 16.248 -7.102 9.800 1.00 92.50 83 ASN A CA 1
ATOM 620 C C . ASN A 1 83 ? 15.456 -5.803 9.580 1.00 92.50 83 ASN A C 1
ATOM 622 O O . ASN A 1 83 ? 14.445 -5.567 10.233 1.00 92.50 83 ASN A O 1
ATOM 626 N N . GLY A 1 84 ? 15.895 -4.962 8.639 1.00 92.44 84 GLY A N 1
ATOM 627 C CA . GLY A 1 84 ? 15.154 -3.748 8.285 1.00 92.44 84 GLY A CA 1
ATOM 628 C C . GLY A 1 84 ? 13.713 -4.047 7.876 1.00 92.44 84 GLY A C 1
ATOM 629 O O . GLY A 1 84 ? 13.503 -4.847 6.962 1.00 92.44 84 GLY A O 1
ATOM 630 N N . PHE A 1 85 ? 12.750 -3.396 8.522 1.00 95.31 85 PHE A N 1
ATOM 631 C CA . PHE A 1 85 ? 11.329 -3.514 8.218 1.00 95.31 85 PHE A CA 1
ATOM 632 C C . PHE A 1 85 ? 10.606 -2.179 8.389 1.00 95.31 85 PHE A C 1
ATOM 634 O O . PHE A 1 85 ? 11.074 -1.279 9.086 1.00 95.31 85 PHE A O 1
ATOM 641 N N . ASN A 1 86 ? 9.430 -2.113 7.776 1.00 96.81 86 ASN A N 1
ATOM 642 C CA . ASN A 1 86 ? 8.417 -1.095 8.000 1.00 96.81 86 ASN A CA 1
ATOM 643 C C . ASN A 1 86 ? 7.145 -1.808 8.466 1.00 96.81 86 ASN A C 1
ATOM 645 O O . ASN A 1 86 ? 6.826 -2.878 7.946 1.00 96.81 86 ASN A O 1
ATOM 649 N N . LEU A 1 87 ? 6.436 -1.233 9.431 1.00 96.88 87 LEU A N 1
ATOM 650 C CA . LEU A 1 87 ? 5.195 -1.770 9.970 1.00 96.88 87 LEU A CA 1
ATOM 651 C C . LEU A 1 87 ? 4.170 -0.643 10.097 1.00 96.88 87 LEU A C 1
ATOM 653 O O . LEU A 1 87 ? 4.446 0.382 10.720 1.00 96.88 87 LEU A O 1
ATOM 657 N N . ILE A 1 88 ? 3.000 -0.852 9.497 1.00 97.50 88 ILE A N 1
ATOM 658 C CA . ILE A 1 88 ? 1.813 -0.018 9.679 1.00 97.50 88 ILE A CA 1
ATOM 659 C C . ILE A 1 88 ? 0.807 -0.857 10.463 1.00 97.50 88 ILE A C 1
ATOM 661 O O . ILE A 1 88 ? 0.544 -2.001 10.092 1.00 97.50 88 ILE A O 1
ATOM 665 N N . ALA A 1 89 ? 0.282 -0.298 11.547 1.00 96.88 89 ALA A N 1
ATOM 666 C CA . ALA A 1 89 ? -0.773 -0.895 12.359 1.00 96.88 89 ALA A CA 1
ATOM 667 C C . ALA A 1 89 ? -1.947 0.083 12.427 1.00 96.88 89 ALA A C 1
ATOM 669 O O . ALA A 1 89 ? -1.727 1.295 12.461 1.00 96.88 89 ALA A O 1
ATOM 670 N N . ALA A 1 90 ? -3.172 -0.433 12.393 1.00 95.19 90 ALA A N 1
ATOM 671 C CA . ALA A 1 90 ? -4.374 0.384 12.392 1.00 95.19 90 ALA A CA 1
ATOM 672 C C . ALA A 1 90 ? -5.437 -0.212 13.315 1.00 95.19 90 ALA A C 1
ATOM 674 O O . ALA A 1 90 ? -5.798 -1.380 13.166 1.00 95.19 90 ALA A O 1
ATOM 675 N N . ASP A 1 91 ? -5.968 0.622 14.203 1.00 93.75 91 ASP A N 1
ATOM 676 C CA . ASP A 1 91 ? -7.178 0.355 14.968 1.00 93.75 91 ASP A CA 1
ATOM 677 C C . ASP A 1 91 ? -8.314 1.119 14.284 1.00 93.75 91 ASP A C 1
ATOM 679 O O . ASP A 1 91 ? -8.365 2.348 14.355 1.00 93.75 91 ASP A O 1
ATOM 683 N N . LEU A 1 92 ? -9.189 0.403 13.576 1.00 92.56 92 LEU A N 1
ATOM 684 C CA . LEU A 1 92 ? -10.312 0.997 12.849 1.00 92.56 92 LEU A CA 1
ATOM 685 C C . LEU A 1 92 ? -11.595 0.848 13.665 1.00 92.56 92 LEU A C 1
ATOM 687 O O . LEU A 1 92 ? -11.950 -0.261 14.069 1.00 92.56 92 LEU A O 1
ATOM 691 N N . SER A 1 93 ? -12.288 1.954 13.930 1.00 88.56 93 SER A N 1
ATOM 692 C CA . SER A 1 93 ? -13.491 1.950 14.763 1.00 88.56 93 SER A CA 1
ATOM 693 C C . SER A 1 93 ? -14.411 3.117 14.436 1.00 88.56 93 SER A C 1
ATOM 695 O O . SER A 1 93 ? -14.071 4.280 14.653 1.00 88.56 93 SER A O 1
ATOM 697 N N . THR A 1 94 ? -15.650 2.799 14.064 1.00 84.12 94 THR A N 1
ATOM 698 C CA . THR A 1 94 ? -16.716 3.793 13.859 1.00 84.12 94 THR A CA 1
ATOM 699 C C . THR A 1 94 ? -17.094 4.537 15.147 1.00 84.12 94 THR A C 1
ATOM 701 O O . THR A 1 94 ? -17.589 5.659 15.089 1.00 84.12 94 THR A O 1
ATOM 704 N N . ALA A 1 95 ? -16.843 3.948 16.323 1.00 84.94 95 ALA A N 1
ATOM 705 C CA . ALA A 1 95 ? -17.203 4.529 17.618 1.00 84.94 95 ALA A CA 1
ATOM 706 C C . ALA A 1 95 ? -16.079 5.361 18.257 1.00 84.94 95 ALA A C 1
ATOM 708 O O . ALA A 1 95 ? -16.352 6.376 18.899 1.00 84.94 95 ALA A O 1
ATOM 709 N N . LYS A 1 96 ? -14.822 4.914 18.135 1.00 85.06 96 LYS A N 1
ATOM 710 C CA . LYS A 1 96 ? -13.660 5.543 18.796 1.00 85.06 96 LYS A CA 1
ATOM 711 C C . LYS A 1 96 ? -12.829 6.421 17.856 1.00 85.06 96 LYS A C 1
ATOM 713 O O . LYS A 1 96 ? -11.999 7.187 18.341 1.00 85.06 96 LYS A O 1
ATOM 718 N N . GLY A 1 97 ? -13.086 6.337 16.552 1.00 87.44 97 GLY A N 1
ATOM 719 C CA . GLY A 1 97 ? -12.247 6.915 15.511 1.00 87.44 97 GLY A CA 1
ATOM 720 C C . GLY A 1 97 ? -11.080 5.999 15.151 1.00 87.44 97 GLY A C 1
ATOM 721 O O . GLY A 1 97 ? -10.698 5.114 15.921 1.00 87.44 97 GLY A O 1
ATOM 722 N N . ASP A 1 98 ? -10.519 6.240 13.972 1.00 92.38 98 ASP A N 1
ATOM 723 C CA . ASP A 1 98 ? -9.429 5.438 13.431 1.00 92.38 98 ASP A CA 1
ATOM 724 C C . ASP A 1 98 ? -8.073 5.942 13.929 1.00 92.38 98 ASP A C 1
ATOM 726 O O . ASP A 1 98 ? -7.774 7.140 13.890 1.00 92.38 98 ASP A O 1
ATOM 730 N N . VAL A 1 99 ? -7.223 5.015 14.364 1.00 95.25 99 VAL A N 1
ATOM 731 C CA . VAL A 1 99 ? -5.839 5.294 14.751 1.00 95.25 99 VAL A CA 1
ATOM 732 C C . VAL A 1 99 ? -4.921 4.462 13.877 1.00 95.25 99 VAL A C 1
ATOM 734 O O . VAL A 1 99 ? -4.897 3.241 13.977 1.00 95.25 99 VAL A O 1
ATOM 737 N N . ILE A 1 100 ? -4.129 5.126 13.038 1.00 97.25 100 ILE A N 1
ATOM 738 C CA . ILE A 1 100 ? -3.133 4.474 12.185 1.00 97.25 100 ILE A CA 1
ATOM 739 C C . ILE A 1 100 ? -1.751 4.896 12.661 1.00 97.25 100 ILE A C 1
ATOM 741 O O . ILE A 1 100 ? -1.481 6.078 12.876 1.00 97.25 100 ILE A O 1
ATOM 745 N N . CYS A 1 101 ? -0.861 3.932 12.852 1.00 98.00 101 CYS A N 1
ATOM 746 C CA . CYS A 1 101 ? 0.492 4.159 13.330 1.00 98.00 101 CYS A CA 1
ATOM 747 C C . CYS A 1 101 ? 1.518 3.531 12.389 1.00 98.00 101 CYS A C 1
ATOM 749 O O . CYS A 1 101 ? 1.265 2.503 11.761 1.00 98.00 101 CYS A O 1
ATOM 751 N N . TYR A 1 102 ? 2.700 4.136 12.331 1.00 98.44 102 TYR A N 1
ATOM 752 C CA . TYR A 1 102 ? 3.832 3.651 11.550 1.00 98.44 102 TYR A CA 1
ATOM 753 C C . TYR A 1 102 ? 5.083 3.522 12.420 1.00 98.44 102 TYR A C 1
ATOM 755 O O . TYR A 1 102 ? 5.372 4.375 13.262 1.00 98.44 102 TYR A O 1
ATOM 763 N N . TYR A 1 103 ? 5.858 2.472 12.157 1.00 98.25 103 TYR A N 1
ATOM 764 C CA . TYR A 1 103 ? 7.200 2.288 12.688 1.00 98.25 103 TYR A CA 1
ATOM 765 C C . TYR A 1 103 ? 8.115 1.637 11.649 1.00 98.25 103 TYR A C 1
ATOM 767 O O . TYR A 1 103 ? 7.746 0.647 11.018 1.00 98.25 103 TYR A O 1
ATOM 775 N N . GLY A 1 104 ? 9.337 2.150 11.511 1.00 97.44 104 GLY A N 1
ATOM 776 C CA . GLY A 1 104 ? 10.400 1.508 10.741 1.00 97.44 104 GLY A CA 1
ATOM 777 C C . GLY A 1 104 ? 11.668 1.423 11.578 1.00 97.44 104 GLY A C 1
ATOM 778 O O . GLY A 1 104 ? 12.196 2.449 11.995 1.00 97.44 104 GLY A O 1
ATOM 779 N N . ASN A 1 105 ? 12.202 0.219 11.798 1.00 96.12 105 ASN A N 1
ATOM 780 C CA . ASN A 1 105 ? 13.314 -0.006 12.739 1.00 96.12 105 ASN A CA 1
ATOM 781 C C . ASN A 1 105 ? 14.682 0.538 12.283 1.00 96.12 105 ASN A C 1
ATOM 783 O O . ASN A 1 105 ? 15.681 0.367 12.980 1.00 96.12 105 ASN A O 1
ATOM 787 N N . ARG A 1 106 ? 14.741 1.160 11.102 1.00 94.69 106 ARG A N 1
ATOM 788 C CA . ARG A 1 106 ? 15.914 1.876 10.575 1.00 94.69 106 ARG A CA 1
ATOM 789 C C . ARG A 1 106 ? 15.758 3.400 10.603 1.00 94.69 106 ARG A C 1
ATOM 791 O O . ARG A 1 106 ? 16.647 4.088 10.114 1.00 94.69 106 ARG A O 1
ATOM 798 N N . GLY A 1 107 ? 14.621 3.901 11.081 1.00 94.12 107 GLY A N 1
ATOM 799 C CA . GLY A 1 107 ? 14.326 5.326 11.184 1.00 94.12 107 GLY A CA 1
ATOM 800 C C . GLY A 1 107 ? 14.416 5.816 12.623 1.00 94.12 107 GLY A C 1
ATOM 801 O O . GLY A 1 107 ? 15.275 5.379 13.388 1.00 94.12 107 GLY A O 1
ATOM 802 N N . GLU A 1 108 ? 13.504 6.721 12.970 1.00 94.88 108 GLU A N 1
ATOM 803 C CA . GLU A 1 108 ? 13.365 7.248 14.325 1.00 94.88 108 GLU A CA 1
ATOM 804 C C . GLU A 1 108 ? 13.066 6.136 15.349 1.00 94.88 108 GLU A C 1
ATOM 806 O O . GLU A 1 108 ? 12.415 5.137 15.018 1.00 94.88 108 GLU A O 1
ATOM 811 N N . PRO A 1 109 ? 13.533 6.288 16.603 1.00 93.75 109 PRO A N 1
ATOM 812 C CA . PRO A 1 109 ? 13.386 5.258 17.629 1.00 93.75 109 PRO A CA 1
ATOM 813 C C . PRO A 1 109 ? 11.927 5.025 18.037 1.00 93.75 109 PRO A C 1
ATOM 815 O O . PRO A 1 109 ? 11.574 3.908 18.417 1.00 93.75 109 PRO A O 1
ATOM 818 N N . ASP A 1 110 ? 11.084 6.052 17.940 1.00 96.56 110 ASP A N 1
ATOM 819 C CA . ASP A 1 110 ? 9.698 6.008 18.390 1.00 96.56 110 ASP A CA 1
ATOM 820 C C . ASP A 1 110 ? 8.710 5.859 17.220 1.00 96.56 110 ASP A C 1
ATOM 822 O O . ASP A 1 110 ? 8.887 6.479 16.167 1.00 96.56 110 ASP A O 1
ATOM 826 N N . PRO A 1 111 ? 7.639 5.060 17.389 1.00 97.62 111 PRO A N 1
ATOM 827 C CA . PRO A 1 111 ? 6.555 4.996 16.419 1.00 97.62 111 PRO A CA 1
ATOM 828 C C . PRO A 1 111 ? 5.767 6.308 16.377 1.00 97.62 111 PRO A C 1
ATOM 830 O O . PRO A 1 111 ? 5.623 6.999 17.388 1.00 97.62 111 PRO A O 1
ATOM 833 N N . ILE A 1 112 ? 5.186 6.605 15.217 1.00 97.56 112 ILE A N 1
ATOM 834 C CA . ILE A 1 112 ? 4.388 7.815 14.995 1.00 97.56 112 ILE A CA 1
ATOM 835 C C . ILE A 1 112 ? 2.925 7.466 14.723 1.00 97.56 112 ILE A C 1
ATOM 837 O O . ILE A 1 112 ? 2.627 6.460 14.078 1.00 97.56 112 ILE A O 1
ATOM 841 N N . VAL A 1 113 ? 2.017 8.323 15.190 1.00 98.00 113 VAL A N 1
ATOM 842 C CA . VAL A 1 113 ? 0.604 8.303 14.787 1.00 98.00 113 VAL A CA 1
ATOM 843 C C . VAL A 1 113 ? 0.479 9.113 13.502 1.00 98.00 113 VAL A C 1
ATOM 845 O O . VAL A 1 113 ? 0.933 10.256 13.444 1.00 98.00 113 VAL A O 1
ATOM 848 N N . LEU A 1 114 ? -0.111 8.518 12.471 1.00 97.69 114 LEU A N 1
ATOM 849 C CA . LEU A 1 114 ? -0.328 9.178 11.192 1.00 97.69 114 LEU A CA 1
ATOM 850 C C . LEU A 1 114 ? -1.578 10.053 11.281 1.00 97.69 114 LEU A C 1
ATOM 852 O O . LEU A 1 114 ? -2.660 9.589 11.632 1.00 97.69 114 LEU A O 1
ATOM 856 N N . THR A 1 115 ? -1.420 11.335 10.968 1.00 96.88 115 THR A N 1
ATOM 857 C CA . THR A 1 115 ? -2.545 12.264 10.822 1.00 96.88 115 THR A CA 1
ATOM 858 C C . THR A 1 115 ? -3.282 12.005 9.507 1.00 96.88 115 THR A C 1
ATOM 860 O O . THR A 1 115 ? -2.678 11.460 8.585 1.00 96.88 115 THR A O 1
ATOM 863 N N . PRO A 1 116 ? -4.547 12.435 9.353 1.00 95.69 116 PRO A N 1
ATOM 864 C CA . PRO A 1 116 ? -5.249 12.323 8.078 1.00 95.69 116 PRO A CA 1
ATOM 865 C C . PRO A 1 116 ? -4.433 12.913 6.918 1.00 95.69 116 PRO A C 1
ATOM 867 O O . PRO A 1 116 ? -3.974 14.054 6.988 1.00 95.69 116 PRO A O 1
ATOM 870 N N . GLY A 1 117 ? -4.237 12.126 5.860 1.00 95.31 117 GLY A N 1
ATOM 871 C CA . GLY A 1 117 ? -3.418 12.510 4.716 1.00 95.31 117 GLY A CA 1
ATOM 872 C C . GLY A 1 117 ? -3.072 11.331 3.813 1.00 95.31 117 GLY A C 1
ATOM 873 O O . GLY A 1 117 ? -3.478 10.195 4.051 1.00 95.31 117 GLY A O 1
ATOM 874 N N . THR A 1 118 ? -2.302 11.606 2.764 1.00 97.06 118 THR A N 1
ATOM 875 C CA . THR A 1 118 ? -1.810 10.586 1.832 1.00 97.06 118 THR A CA 1
ATOM 876 C C . THR A 1 118 ? -0.353 10.286 2.138 1.00 97.06 118 THR A C 1
ATOM 878 O O . THR A 1 118 ? 0.474 11.200 2.153 1.00 97.06 118 THR A O 1
ATOM 881 N N . TYR A 1 119 ? -0.031 9.006 2.313 1.00 97.56 119 TYR A N 1
ATOM 882 C CA . TYR A 1 119 ? 1.319 8.530 2.593 1.00 97.56 119 TYR A CA 1
ATOM 883 C C . TYR A 1 119 ? 1.761 7.501 1.554 1.00 97.56 119 TYR A C 1
ATOM 885 O O . TYR A 1 119 ? 0.964 6.708 1.062 1.00 97.56 119 TYR A O 1
ATOM 893 N N . GLY A 1 120 ? 3.045 7.516 1.234 1.00 96.69 120 GLY A N 1
ATOM 894 C CA . GLY A 1 120 ? 3.721 6.581 0.365 1.00 96.69 120 GLY A CA 1
ATOM 895 C C . GLY A 1 120 ? 4.731 5.760 1.155 1.00 96.69 120 GLY A C 1
ATOM 896 O O . GLY A 1 120 ? 5.571 6.295 1.884 1.00 96.69 120 GLY A O 1
ATOM 897 N N . LEU A 1 121 ? 4.684 4.445 0.960 1.00 95.75 121 LEU A N 1
ATOM 898 C CA . LEU A 1 121 ? 5.667 3.511 1.484 1.00 95.75 121 LEU A CA 1
ATOM 899 C C . LEU A 1 121 ? 6.163 2.595 0.364 1.00 95.75 121 LEU A C 1
ATOM 901 O O . LEU A 1 121 ? 5.385 2.075 -0.429 1.00 95.75 121 LEU A O 1
ATOM 905 N N . SER A 1 122 ? 7.475 2.382 0.317 1.00 91.94 122 SER A N 1
ATOM 906 C CA . SER A 1 122 ? 8.106 1.373 -0.536 1.00 91.94 122 SER A CA 1
ATOM 907 C C . SER A 1 122 ? 9.113 0.575 0.305 1.00 91.94 122 SER A C 1
ATOM 909 O O . SER A 1 122 ? 8.878 0.307 1.480 1.00 91.94 122 SER A O 1
ATOM 911 N N . ASN A 1 123 ? 10.262 0.216 -0.264 1.00 89.62 123 ASN A N 1
ATOM 912 C CA . ASN A 1 123 ? 11.323 -0.532 0.422 1.00 89.62 123 ASN A CA 1
ATOM 913 C C . ASN A 1 123 ? 12.301 0.349 1.228 1.00 89.62 123 ASN A C 1
ATOM 915 O O . ASN A 1 123 ? 13.389 -0.100 1.588 1.00 89.62 123 ASN A O 1
ATOM 919 N N . ALA A 1 124 ? 11.927 1.595 1.503 1.00 91.31 124 ALA A N 1
ATOM 920 C CA . ALA A 1 124 ? 12.650 2.531 2.360 1.00 91.31 124 ALA A CA 1
ATOM 921 C C . ALA A 1 124 ? 11.715 3.045 3.465 1.00 91.31 124 ALA A C 1
ATOM 923 O O . ALA A 1 124 ? 10.596 2.551 3.599 1.00 91.31 124 ALA A O 1
ATOM 924 N N . LEU A 1 125 ? 12.173 4.000 4.274 1.00 95.19 125 LEU A N 1
ATOM 925 C CA . LEU A 1 125 ? 11.337 4.609 5.309 1.00 95.19 125 LEU A CA 1
ATOM 926 C C . LEU A 1 125 ? 10.150 5.360 4.679 1.00 95.19 125 LEU A C 1
ATOM 928 O O . LEU A 1 125 ? 10.207 5.761 3.512 1.00 95.19 125 LEU A O 1
ATOM 932 N N . LEU A 1 126 ? 9.079 5.540 5.452 1.00 96.75 126 LEU A N 1
ATOM 933 C CA . LEU A 1 126 ? 7.885 6.292 5.056 1.00 96.75 126 LEU A CA 1
ATOM 934 C C . LEU A 1 126 ? 8.250 7.635 4.406 1.00 96.75 126 LEU A C 1
ATOM 936 O O . LEU A 1 126 ? 9.125 8.339 4.905 1.00 96.75 126 LEU A O 1
ATOM 940 N N . GLU A 1 127 ? 7.588 7.975 3.296 1.00 95.19 127 GLU A N 1
ATOM 941 C CA . GLU A 1 127 ? 7.804 9.224 2.545 1.00 95.19 127 GLU A CA 1
ATOM 942 C C . GLU A 1 127 ? 9.243 9.442 2.028 1.00 95.19 127 GLU A C 1
ATOM 944 O O . GLU A 1 127 ? 9.601 10.556 1.647 1.00 95.19 127 GLU A O 1
ATOM 949 N N . THR A 1 128 ? 10.079 8.395 1.944 1.00 93.56 128 THR A N 1
ATOM 950 C CA . THR A 1 128 ? 11.373 8.508 1.246 1.00 93.56 128 THR A CA 1
ATOM 951 C C . THR A 1 128 ? 11.121 8.959 -0.201 1.00 93.56 128 THR A C 1
ATOM 953 O O . THR A 1 128 ? 10.400 8.261 -0.918 1.00 93.56 128 THR A O 1
ATOM 956 N N . PRO A 1 129 ? 11.708 10.077 -0.670 1.00 92.56 129 PRO A N 1
ATOM 957 C CA . PRO A 1 129 ? 11.297 10.763 -1.899 1.00 92.56 129 PRO A CA 1
ATOM 958 C C . PRO A 1 129 ? 11.867 10.111 -3.168 1.00 92.56 129 PRO A C 1
ATOM 960 O O . PRO A 1 129 ? 12.520 10.752 -3.989 1.00 92.56 129 PRO A O 1
ATOM 963 N N . TRP A 1 130 ? 11.641 8.811 -3.334 1.00 92.50 130 TRP A N 1
ATOM 964 C CA . TRP A 1 130 ? 11.911 8.123 -4.590 1.00 92.50 130 TRP A CA 1
ATOM 965 C C . TRP A 1 130 ? 10.957 8.626 -5.661 1.00 92.50 130 TRP A C 1
ATOM 967 O O . TRP A 1 130 ? 9.757 8.760 -5.415 1.00 92.50 130 TRP A O 1
ATOM 977 N N . ARG A 1 131 ? 11.461 8.837 -6.878 1.00 94.25 131 ARG A N 1
ATOM 978 C CA . ARG A 1 131 ? 10.648 9.343 -7.988 1.00 94.25 131 ARG A CA 1
ATOM 979 C C . ARG A 1 131 ? 9.456 8.443 -8.262 1.00 94.25 131 ARG A C 1
ATOM 981 O O . ARG A 1 131 ? 8.355 8.947 -8.442 1.00 94.25 131 ARG A O 1
ATOM 988 N N . LYS A 1 132 ? 9.646 7.123 -8.182 1.00 94.94 132 LYS A N 1
ATOM 989 C CA . LYS A 1 132 ? 8.550 6.150 -8.304 1.00 94.94 132 LYS A CA 1
ATOM 990 C C . LYS A 1 132 ? 7.463 6.325 -7.249 1.00 94.94 132 LYS A C 1
ATOM 992 O O . LYS A 1 132 ? 6.292 6.108 -7.538 1.00 94.94 132 LYS A O 1
ATOM 997 N N . LEU A 1 133 ? 7.850 6.711 -6.031 1.00 95.62 133 LEU A N 1
ATOM 998 C CA . LEU A 1 133 ? 6.914 6.907 -4.934 1.00 95.62 133 LEU A CA 1
ATOM 999 C C . LEU A 1 133 ? 6.126 8.196 -5.145 1.00 95.62 133 LEU A C 1
ATOM 1001 O O . LEU A 1 133 ? 4.904 8.177 -5.053 1.00 95.62 133 LEU A O 1
A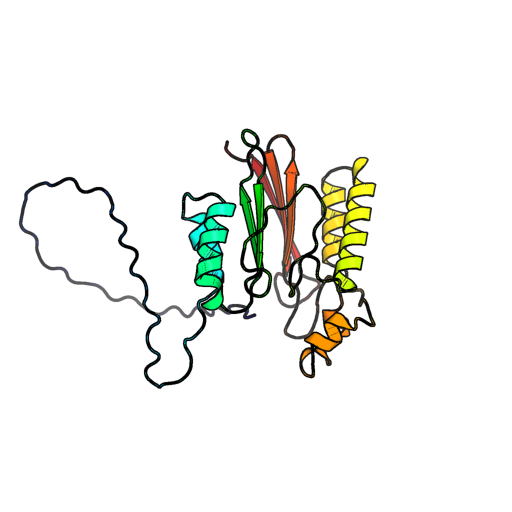TOM 1005 N N . CYS A 1 134 ? 6.815 9.290 -5.479 1.00 95.69 134 CYS A N 1
ATOM 1006 C CA . CYS A 1 134 ? 6.179 10.564 -5.800 1.00 95.69 134 CYS A CA 1
ATOM 1007 C C . CYS A 1 134 ? 5.220 10.428 -6.991 1.00 95.69 134 CYS A C 1
ATOM 1009 O O . CYS A 1 134 ? 4.085 10.886 -6.911 1.00 95.69 134 CYS A O 1
ATOM 1011 N N . PHE A 1 135 ? 5.647 9.742 -8.053 1.00 96.81 135 PHE A N 1
ATOM 1012 C CA . PHE A 1 135 ? 4.832 9.472 -9.235 1.00 96.81 135 PHE A CA 1
ATOM 1013 C C . PHE A 1 135 ? 3.610 8.603 -8.914 1.00 96.81 135 PHE A C 1
ATOM 1015 O O . PHE A 1 135 ? 2.487 8.983 -9.228 1.00 96.81 135 PHE A O 1
ATOM 1022 N N . GLY A 1 136 ? 3.792 7.479 -8.210 1.00 97.50 136 GLY A N 1
ATOM 1023 C CA . GLY A 1 136 ? 2.673 6.631 -7.790 1.00 97.50 136 GLY A CA 1
ATOM 1024 C C . GLY A 1 136 ? 1.681 7.366 -6.883 1.00 97.50 136 GLY A C 1
ATOM 1025 O O . GLY A 1 136 ? 0.472 7.220 -7.043 1.00 97.50 136 GLY A O 1
ATOM 1026 N N . LYS A 1 137 ? 2.178 8.216 -5.975 1.00 97.50 137 LYS A N 1
ATOM 1027 C CA . LYS A 1 137 ? 1.352 9.071 -5.110 1.00 97.50 137 LYS A CA 1
ATOM 1028 C C . LYS A 1 137 ? 0.573 10.117 -5.913 1.00 97.50 137 LYS A C 1
ATOM 1030 O O . LYS A 1 137 ? -0.585 10.365 -5.595 1.00 97.50 137 LYS A O 1
ATOM 1035 N N . GLN A 1 138 ? 1.170 10.692 -6.957 1.00 97.81 138 GLN A N 1
ATOM 1036 C CA . GLN A 1 138 ? 0.474 11.592 -7.879 1.00 97.81 138 GLN A CA 1
ATOM 1037 C C . GLN A 1 138 ? -0.666 10.863 -8.606 1.00 97.81 138 GLN A C 1
ATOM 1039 O O . GLN A 1 138 ? -1.807 11.305 -8.527 1.00 97.81 138 GLN A O 1
ATOM 1044 N N . LEU A 1 139 ? -0.384 9.717 -9.236 1.00 97.75 139 LEU A N 1
ATOM 1045 C CA . LEU A 1 139 ? -1.400 8.920 -9.934 1.00 97.75 139 LEU A CA 1
ATOM 1046 C C . LEU A 1 139 ? -2.542 8.482 -9.002 1.00 97.75 139 LEU A C 1
ATOM 1048 O O . LEU A 1 139 ? -3.707 8.506 -9.393 1.00 97.75 139 LEU A O 1
ATOM 1052 N N . PHE A 1 140 ? -2.213 8.112 -7.760 1.00 97.69 140 PHE A N 1
ATOM 1053 C CA . PHE A 1 140 ? -3.193 7.795 -6.722 1.00 97.69 140 PHE A CA 1
ATOM 1054 C C . PHE A 1 140 ? -4.123 8.981 -6.437 1.00 97.69 140 PHE A C 1
ATOM 1056 O O . PHE A 1 140 ? -5.340 8.815 -6.420 1.00 97.69 140 PHE A O 1
ATOM 1063 N N . LEU A 1 141 ? -3.566 10.179 -6.233 1.00 97.06 141 LEU A N 1
ATOM 1064 C CA . LEU A 1 141 ? -4.357 11.382 -5.967 1.00 97.06 141 LEU A CA 1
ATOM 1065 C C . LEU A 1 141 ? -5.264 11.735 -7.150 1.00 97.06 141 LEU A C 1
ATOM 1067 O O . LEU A 1 141 ? -6.436 12.029 -6.939 1.00 97.06 141 LEU A O 1
ATOM 1071 N N . GLU A 1 142 ? -4.756 11.632 -8.379 1.00 95.94 142 GLU A N 1
ATOM 1072 C CA . GLU A 1 142 ? -5.550 11.847 -9.592 1.00 95.94 142 GLU A CA 1
ATOM 1073 C C . GLU A 1 142 ? -6.703 10.833 -9.711 1.00 95.94 142 GLU A C 1
ATOM 1075 O O . GLU A 1 142 ? -7.819 11.207 -10.069 1.00 95.94 142 GLU A O 1
ATOM 1080 N N . ALA A 1 143 ? -6.466 9.555 -9.390 1.00 95.69 143 ALA A N 1
ATOM 1081 C CA . ALA A 1 143 ? -7.508 8.524 -9.371 1.00 95.69 143 ALA A CA 1
ATOM 1082 C C . ALA A 1 143 ? -8.594 8.829 -8.328 1.00 95.69 143 ALA A C 1
ATOM 1084 O O . ALA A 1 143 ? -9.788 8.776 -8.632 1.00 95.69 143 ALA A O 1
ATOM 1085 N N . VAL A 1 144 ? -8.190 9.215 -7.114 1.00 94.38 144 VAL A N 1
ATOM 1086 C CA . VAL A 1 144 ? -9.120 9.599 -6.043 1.00 94.38 144 VAL A CA 1
ATOM 1087 C C . VAL A 1 144 ? -9.932 10.834 -6.437 1.00 94.38 144 VAL A C 1
ATOM 1089 O O . VAL A 1 144 ? -11.151 10.835 -6.268 1.00 94.38 144 VAL A O 1
ATOM 1092 N N . GLU A 1 145 ? -9.304 11.861 -7.009 1.00 93.38 145 GLU A N 1
ATOM 1093 C CA . GLU A 1 145 ? -9.987 13.082 -7.448 1.00 93.38 145 GLU A CA 1
ATOM 1094 C C . GLU A 1 145 ? -11.021 12.801 -8.547 1.00 93.38 145 GLU A C 1
ATOM 1096 O O . GLU A 1 145 ? -12.179 13.206 -8.419 1.00 93.38 145 GLU A O 1
ATOM 1101 N N . ARG A 1 146 ? -10.655 12.030 -9.582 1.00 90.62 146 ARG A N 1
ATOM 1102 C CA . ARG A 1 146 ? -11.598 11.614 -10.637 1.00 90.62 146 ARG A CA 1
ATOM 1103 C C . ARG A 1 146 ? -12.769 10.806 -10.083 1.00 90.62 146 ARG A C 1
ATOM 1105 O O . ARG A 1 146 ? -13.887 10.919 -10.585 1.00 90.62 146 ARG A O 1
ATOM 1112 N N . SER A 1 147 ? -12.523 9.997 -9.054 1.00 87.88 147 SER A N 1
ATOM 1113 C CA . SER A 1 147 ? -13.531 9.098 -8.497 1.00 87.88 147 SER A CA 1
ATOM 1114 C C . SER A 1 147 ? -14.621 9.775 -7.670 1.00 87.88 147 SER A C 1
ATOM 1116 O O . SER A 1 147 ? -15.655 9.154 -7.442 1.00 87.88 147 SER A O 1
ATOM 1118 N N . GLN A 1 148 ? -14.456 11.042 -7.264 1.00 83.81 148 GLN A N 1
ATOM 1119 C CA . GLN A 1 148 ? -15.459 11.740 -6.444 1.00 83.81 148 GLN A CA 1
ATOM 1120 C C . GLN A 1 148 ? -16.847 11.811 -7.107 1.00 83.81 148 GLN A C 1
ATOM 1122 O O . GLN A 1 148 ? -17.851 11.983 -6.419 1.00 83.81 148 GLN A O 1
ATOM 1127 N N . ALA A 1 149 ? -16.911 11.661 -8.433 1.00 80.12 149 ALA A N 1
ATOM 1128 C CA . ALA A 1 149 ? -18.144 11.649 -9.215 1.00 80.12 149 ALA A CA 1
ATOM 1129 C C . ALA A 1 149 ? -18.484 10.273 -9.827 1.00 80.12 149 ALA A C 1
ATOM 1131 O O . ALA A 1 149 ? -19.409 10.183 -10.636 1.00 80.12 149 ALA A O 1
ATOM 1132 N N . LEU A 1 150 ? -17.738 9.213 -9.494 1.00 86.62 150 LEU A N 1
ATOM 1133 C CA . LEU A 1 150 ? -17.830 7.904 -10.146 1.00 86.62 150 LEU A CA 1
ATOM 1134 C C . LEU A 1 150 ? -18.170 6.781 -9.151 1.00 86.62 150 LEU A C 1
ATOM 1136 O O . LEU A 1 150 ? -17.952 6.920 -7.948 1.00 86.62 150 LEU A O 1
ATOM 1140 N N . PRO A 1 151 ? -18.705 5.643 -9.633 1.00 90.31 151 PRO A N 1
ATOM 1141 C CA . PRO A 1 151 ? -18.937 4.474 -8.792 1.00 90.31 151 PRO A CA 1
ATOM 1142 C C . PRO A 1 151 ? -17.645 3.931 -8.165 1.00 90.31 151 PRO A C 1
ATOM 1144 O O . PRO A 1 151 ? -16.578 3.971 -8.781 1.00 90.31 151 PRO A O 1
ATOM 1147 N N . LYS A 1 152 ? -17.774 3.326 -6.978 1.00 91.56 152 LYS A N 1
ATOM 1148 C CA . LYS A 1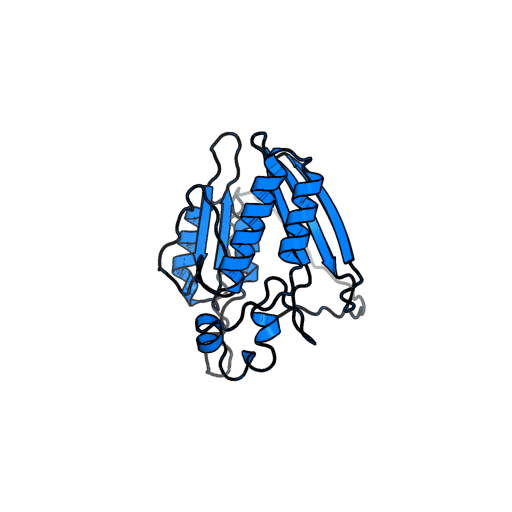 152 ? -16.682 2.680 -6.224 1.00 91.56 152 LYS A CA 1
ATOM 1149 C C . LYS A 1 152 ? -15.841 1.721 -7.076 1.00 91.56 152 LYS A C 1
ATOM 1151 O O . LYS A 1 152 ? -14.619 1.726 -6.975 1.00 91.56 152 LYS A O 1
ATOM 1156 N N . ASP A 1 153 ? -16.477 0.937 -7.940 1.00 92.69 153 ASP A N 1
ATOM 1157 C CA . ASP A 1 153 ? -15.783 -0.052 -8.776 1.00 92.69 153 ASP A CA 1
ATOM 1158 C C . ASP A 1 153 ? -14.824 0.599 -9.781 1.00 92.69 153 ASP A C 1
ATOM 1160 O O . ASP A 1 153 ? -13.783 0.028 -10.103 1.00 92.69 153 ASP A O 1
ATOM 1164 N N . VAL A 1 154 ? -15.131 1.823 -10.231 1.00 94.00 154 VAL A N 1
ATOM 1165 C CA . VAL A 1 154 ? -14.241 2.596 -11.106 1.00 94.00 154 VAL A CA 1
ATOM 1166 C C . VAL A 1 154 ? -13.015 3.071 -10.333 1.00 94.00 154 VAL A C 1
ATOM 1168 O O . VAL A 1 154 ? -11.906 2.959 -10.843 1.00 94.00 154 VAL A O 1
ATOM 1171 N N . LEU A 1 155 ? -13.181 3.513 -9.080 1.00 95.75 155 LEU A N 1
ATOM 1172 C CA . LEU A 1 155 ? -12.043 3.837 -8.213 1.00 95.75 155 LEU A CA 1
ATOM 1173 C C . LEU A 1 155 ? -11.142 2.615 -8.003 1.00 95.75 155 LEU A C 1
ATOM 1175 O O . LEU A 1 155 ? -9.925 2.725 -8.105 1.00 95.75 155 LEU A O 1
ATOM 1179 N N . ILE A 1 156 ? -11.724 1.446 -7.722 1.00 96.56 156 ILE A N 1
ATOM 1180 C CA . ILE A 1 156 ? -10.955 0.209 -7.528 1.00 96.56 156 ILE A CA 1
ATOM 1181 C C . ILE A 1 156 ? -10.167 -0.137 -8.797 1.00 96.56 156 ILE A C 1
ATOM 1183 O O . ILE A 1 156 ? -8.982 -0.455 -8.699 1.00 96.56 156 ILE A O 1
ATOM 1187 N N . ALA A 1 157 ? -10.793 -0.045 -9.973 1.00 95.62 157 ALA A N 1
ATOM 1188 C CA . ALA A 1 157 ? -10.127 -0.288 -11.250 1.00 95.62 157 ALA A CA 1
ATOM 1189 C C . ALA A 1 157 ? -8.968 0.695 -11.490 1.00 95.62 157 ALA A C 1
ATOM 1191 O O . ALA A 1 157 ? -7.843 0.253 -11.720 1.00 95.62 157 ALA A O 1
ATOM 1192 N N . ASP A 1 158 ? -9.205 2.001 -11.330 1.00 96.19 158 ASP A N 1
ATOM 1193 C CA . ASP A 1 158 ? -8.179 3.038 -11.484 1.00 96.19 158 ASP A CA 1
ATOM 1194 C C . ASP A 1 158 ? -6.998 2.804 -10.525 1.00 96.19 158 ASP A C 1
ATOM 1196 O O . ASP A 1 158 ? -5.838 2.875 -10.927 1.00 96.19 158 ASP A O 1
ATOM 1200 N N . LEU A 1 159 ? -7.264 2.477 -9.256 1.00 97.44 159 LEU A N 1
ATOM 1201 C CA . LEU A 1 159 ? -6.213 2.200 -8.273 1.00 97.44 159 LEU A CA 1
ATOM 1202 C C . LEU A 1 159 ? -5.424 0.922 -8.599 1.00 97.44 159 LEU A C 1
ATOM 1204 O O . LEU A 1 159 ? -4.206 0.884 -8.407 1.00 97.44 159 LEU A O 1
ATOM 1208 N N . LEU A 1 160 ? -6.084 -0.121 -9.111 1.00 96.44 160 LEU A N 1
ATOM 1209 C CA . LEU A 1 160 ? -5.402 -1.323 -9.597 1.00 96.44 160 LEU A CA 1
ATOM 1210 C C . LEU A 1 160 ? -4.520 -1.023 -10.815 1.00 96.44 160 LEU A C 1
ATOM 1212 O O . LEU A 1 160 ? -3.452 -1.628 -10.940 1.00 96.44 160 LEU A O 1
ATOM 1216 N N . ASP A 1 161 ? -4.923 -0.097 -11.683 1.00 95.44 161 ASP A N 1
ATOM 1217 C CA . ASP A 1 161 ? -4.109 0.356 -12.812 1.00 95.44 161 ASP A CA 1
ATOM 1218 C C . ASP A 1 161 ? -2.883 1.147 -12.338 1.00 95.44 161 ASP A C 1
ATOM 1220 O O . ASP A 1 161 ? -1.773 0.892 -12.812 1.00 95.44 161 ASP A O 1
ATOM 1224 N N . VAL A 1 162 ? -3.034 2.013 -11.326 1.00 96.94 162 VAL A N 1
ATOM 1225 C CA . VAL A 1 162 ? -1.894 2.685 -10.673 1.00 96.94 162 VAL A CA 1
ATOM 1226 C C . VAL A 1 162 ? -0.895 1.660 -10.130 1.00 96.94 162 VAL A C 1
ATOM 1228 O O . VAL A 1 162 ? 0.303 1.764 -10.397 1.00 96.94 162 VAL A O 1
ATOM 1231 N N . LEU A 1 163 ? -1.366 0.637 -9.409 1.00 95.75 163 LEU A N 1
ATOM 1232 C CA . LEU A 1 163 ? -0.499 -0.399 -8.834 1.00 95.75 163 LEU A CA 1
ATOM 1233 C C . LEU A 1 163 ? 0.157 -1.314 -9.883 1.00 95.75 163 LEU A C 1
ATOM 1235 O O . LEU A 1 163 ? 1.203 -1.905 -9.611 1.00 95.75 163 LEU A O 1
ATOM 1239 N N . ASN A 1 164 ? -0.414 -1.417 -11.087 1.00 93.75 164 ASN A N 1
ATOM 1240 C CA . ASN A 1 164 ? 0.157 -2.171 -12.206 1.00 93.75 164 ASN A CA 1
ATOM 1241 C C . ASN A 1 164 ? 1.018 -1.322 -13.155 1.00 93.75 164 ASN A C 1
ATOM 1243 O O . ASN A 1 164 ? 1.505 -1.847 -14.154 1.00 93.75 164 ASN A O 1
ATOM 1247 N N . ASN A 1 165 ? 1.253 -0.044 -12.851 1.00 95.38 165 ASN A N 1
ATOM 1248 C CA . ASN A 1 165 ? 2.057 0.831 -13.694 1.00 95.38 165 ASN A CA 1
ATOM 1249 C C . ASN A 1 165 ? 3.547 0.411 -13.701 1.00 95.38 165 ASN A C 1
ATOM 1251 O O . ASN A 1 165 ? 4.229 0.431 -12.674 1.00 95.38 165 ASN A O 1
ATOM 1255 N N . GLU A 1 166 ? 4.062 0.045 -14.878 1.00 94.50 166 GLU A N 1
ATOM 1256 C CA . GLU A 1 166 ? 5.453 -0.392 -15.100 1.00 94.50 166 GLU A CA 1
ATOM 1257 C C . GLU A 1 166 ? 6.377 0.732 -15.612 1.00 94.50 166 GLU A C 1
ATOM 1259 O O . GLU A 1 166 ? 7.497 0.469 -16.062 1.00 94.50 166 GLU A O 1
ATOM 1264 N N . GLU A 1 167 ? 5.921 1.986 -15.583 1.00 95.00 167 GLU A N 1
ATOM 1265 C CA . GLU A 1 167 ? 6.675 3.134 -16.077 1.00 95.00 167 GLU A CA 1
ATOM 1266 C C . GLU A 1 167 ? 7.875 3.427 -15.171 1.00 95.00 167 GLU A C 1
ATOM 1268 O O . GLU A 1 167 ? 7.743 3.776 -13.995 1.00 95.00 167 GLU A O 1
ATOM 1273 N N . ALA A 1 168 ? 9.071 3.293 -15.741 1.00 93.44 168 ALA A N 1
ATOM 1274 C CA . ALA A 1 168 ? 10.324 3.518 -15.041 1.00 93.44 168 ALA A CA 1
ATOM 1275 C C . ALA A 1 168 ? 10.542 5.012 -14.764 1.00 93.44 168 ALA A C 1
ATOM 1277 O O . ALA A 1 168 ? 10.740 5.801 -15.687 1.00 93.44 168 ALA A O 1
ATOM 1278 N N . GLN A 1 169 ? 10.616 5.390 -13.490 1.00 94.31 169 GLN A N 1
ATOM 1279 C CA . GLN A 1 169 ? 10.852 6.773 -13.082 1.00 94.31 169 GLN A CA 1
ATOM 1280 C C . GLN A 1 169 ? 12.353 7.034 -12.906 1.00 94.31 169 GLN A C 1
ATOM 1282 O O . GLN A 1 169 ? 12.883 6.966 -11.799 1.00 94.31 169 GLN A O 1
ATOM 1287 N N . LEU A 1 170 ? 13.053 7.295 -14.015 1.00 90.00 170 LEU A N 1
ATOM 1288 C CA . LEU A 1 170 ? 14.503 7.535 -14.055 1.00 90.00 170 LEU A CA 1
ATOM 1289 C C . LEU A 1 170 ? 14.864 8.946 -14.563 1.00 90.00 170 LEU A C 1
ATOM 1291 O O . LEU A 1 170 ? 14.080 9.561 -15.286 1.00 90.00 170 LEU A O 1
ATOM 1295 N N . PRO A 1 171 ? 16.063 9.467 -14.234 1.00 88.12 171 PRO A N 1
ATOM 1296 C CA . PRO A 1 171 ? 17.008 8.940 -13.238 1.00 88.12 171 PRO A CA 1
ATOM 1297 C C . PRO A 1 171 ? 16.461 9.091 -11.814 1.00 88.12 171 PRO A C 1
ATOM 1299 O O . PRO A 1 171 ? 15.753 10.056 -11.540 1.00 88.12 171 PRO A O 1
ATOM 1302 N N . ASP A 1 172 ? 16.803 8.185 -10.901 1.00 84.62 172 ASP A N 1
ATOM 1303 C CA . ASP A 1 172 ? 16.430 8.296 -9.482 1.00 84.62 172 ASP A CA 1
ATOM 1304 C C . ASP A 1 172 ? 17.689 8.159 -8.615 1.00 84.62 172 ASP A C 1
ATOM 1306 O O . ASP A 1 172 ? 18.043 7.048 -8.207 1.00 84.62 172 ASP A O 1
ATOM 1310 N N . PRO A 1 173 ? 18.379 9.282 -8.327 1.00 83.31 173 PRO A N 1
ATOM 1311 C CA . PRO A 1 173 ? 19.634 9.262 -7.580 1.00 83.31 173 PRO A CA 1
ATOM 1312 C C . PRO A 1 173 ? 19.520 8.584 -6.209 1.00 83.31 173 PRO A C 1
ATOM 1314 O O . PRO A 1 173 ? 20.482 7.981 -5.742 1.00 83.31 173 PRO A O 1
ATOM 1317 N N . ALA A 1 174 ? 18.347 8.650 -5.568 1.00 81.56 174 ALA A N 1
ATOM 1318 C CA . ALA A 1 174 ? 18.124 8.055 -4.255 1.00 81.56 174 ALA A CA 1
ATOM 1319 C C . ALA A 1 174 ? 18.007 6.523 -4.323 1.00 81.56 174 ALA A C 1
ATOM 1321 O O . ALA A 1 174 ? 18.454 5.827 -3.410 1.00 81.56 174 ALA A O 1
ATOM 1322 N N . ILE A 1 175 ? 17.426 5.982 -5.399 1.00 80.38 175 ILE A N 1
ATOM 1323 C CA . ILE A 1 175 ? 17.425 4.534 -5.649 1.00 80.38 175 ILE A CA 1
ATOM 1324 C C . ILE A 1 175 ? 18.815 4.062 -6.085 1.00 80.38 175 ILE A C 1
ATOM 1326 O O . ILE A 1 175 ? 19.253 2.993 -5.660 1.00 80.38 175 ILE A O 1
ATOM 1330 N N . GLU A 1 176 ? 19.514 4.838 -6.912 1.00 80.12 176 GLU A N 1
ATOM 1331 C CA . GLU A 1 176 ? 20.854 4.500 -7.406 1.00 80.12 176 GLU A CA 1
ATOM 1332 C C . GLU A 1 176 ? 21.881 4.390 -6.266 1.00 80.12 176 GLU A C 1
ATOM 1334 O O . GLU A 1 176 ? 22.615 3.401 -6.201 1.00 80.12 176 GLU A O 1
ATOM 1339 N N . ASP A 1 177 ? 21.872 5.336 -5.320 1.00 77.62 177 ASP A N 1
ATOM 1340 C CA . ASP A 1 177 ? 22.753 5.320 -4.141 1.00 77.62 177 ASP A CA 1
ATOM 1341 C C . ASP A 1 177 ? 22.490 4.105 -3.229 1.00 77.62 177 ASP A C 1
ATOM 1343 O O . ASP A 1 177 ? 23.416 3.443 -2.748 1.00 77.62 177 ASP A O 1
ATOM 1347 N N . GLN A 1 178 ? 21.215 3.736 -3.052 1.00 71.56 178 GLN A N 1
ATOM 1348 C CA . GLN A 1 178 ? 20.837 2.565 -2.259 1.00 71.56 178 GLN A CA 1
ATOM 1349 C C . GLN A 1 178 ? 21.146 1.240 -2.980 1.00 71.56 178 GLN A C 1
ATOM 1351 O O . GLN A 1 178 ? 21.468 0.236 -2.337 1.00 71.56 178 GLN A O 1
ATOM 1356 N N . GLY A 1 179 ? 21.012 1.220 -4.308 1.00 63.62 179 GLY A N 1
ATOM 1357 C CA . GLY A 1 179 ? 20.960 0.010 -5.120 1.00 63.62 179 GLY A CA 1
ATOM 1358 C C . GLY A 1 179 ? 22.301 -0.683 -5.377 1.00 63.62 179 GLY A C 1
ATOM 1359 O O . GLY A 1 179 ? 22.311 -1.908 -5.543 1.00 63.62 179 GLY A O 1
ATOM 1360 N N . ARG A 1 180 ? 23.420 0.064 -5.377 1.00 66.00 180 ARG A N 1
ATOM 1361 C CA . ARG A 1 180 ? 24.782 -0.416 -5.722 1.00 66.00 180 ARG A CA 1
ATOM 1362 C C . ARG A 1 180 ? 24.780 -1.421 -6.907 1.00 66.00 180 ARG A C 1
ATOM 1364 O O . ARG A 1 180 ? 23.891 -1.411 -7.757 1.00 66.00 180 ARG A O 1
ATOM 1371 N N . GLU A 1 181 ? 25.772 -2.313 -6.971 1.00 60.94 181 GLU A N 1
ATOM 1372 C CA . GLU A 1 181 ? 25.965 -3.292 -8.058 1.00 60.94 181 GLU A CA 1
ATOM 1373 C C . GLU A 1 181 ? 24.794 -4.281 -8.245 1.00 60.94 181 GLU A C 1
ATOM 1375 O O . GLU A 1 181 ? 24.597 -4.794 -9.345 1.00 60.94 181 GLU A O 1
ATOM 1380 N N . TYR A 1 182 ? 23.992 -4.545 -7.203 1.00 63.50 182 TYR A N 1
ATOM 1381 C CA . TYR A 1 182 ? 22.931 -5.564 -7.242 1.00 63.50 182 TYR A CA 1
ATOM 1382 C C . TYR A 1 182 ? 21.650 -5.097 -7.936 1.00 63.50 182 TYR A C 1
ATOM 1384 O O . TYR A 1 182 ? 20.974 -5.900 -8.578 1.00 63.50 182 TYR A O 1
ATOM 1392 N N . VAL A 1 183 ? 21.288 -3.818 -7.796 1.00 68.81 183 VAL A N 1
ATOM 1393 C CA . VAL A 1 183 ? 20.053 -3.277 -8.388 1.00 68.81 183 VAL A CA 1
ATOM 1394 C C . VAL A 1 183 ? 20.304 -2.738 -9.793 1.00 68.81 183 VAL A C 1
ATOM 1396 O O . VAL A 1 183 ? 19.375 -2.709 -10.594 1.00 68.81 183 VAL A O 1
ATOM 1399 N N . GLN A 1 184 ? 21.548 -2.395 -10.141 1.00 74.06 184 GLN A N 1
ATOM 1400 C CA . GLN A 1 184 ? 21.907 -1.827 -11.444 1.00 74.06 184 GLN A CA 1
ATOM 1401 C C . GLN A 1 184 ? 21.342 -2.597 -12.660 1.00 74.06 184 GLN A C 1
ATOM 1403 O O . GLN A 1 184 ? 20.781 -1.947 -13.544 1.00 74.06 184 GLN A O 1
ATOM 1408 N N . PRO A 1 185 ? 21.378 -3.950 -12.715 1.00 79.12 185 PRO A N 1
ATOM 1409 C CA . PRO A 1 185 ? 20.847 -4.705 -13.856 1.00 79.12 185 PRO A CA 1
ATOM 1410 C C . PRO A 1 185 ? 19.322 -4.623 -14.009 1.00 79.12 185 PRO A C 1
ATOM 1412 O O . PRO A 1 185 ? 18.795 -4.867 -15.092 1.00 79.12 185 PRO A O 1
ATOM 1415 N N . ILE A 1 186 ? 18.607 -4.304 -12.927 1.00 82.06 186 ILE A N 1
ATOM 1416 C CA . ILE A 1 186 ? 17.141 -4.237 -12.877 1.00 82.06 186 ILE A CA 1
ATOM 1417 C C . ILE A 1 186 ? 16.637 -2.842 -12.496 1.00 82.06 186 ILE A C 1
ATOM 1419 O O . ILE A 1 186 ? 15.459 -2.693 -12.180 1.00 82.06 186 ILE A O 1
ATOM 1423 N N . LEU A 1 187 ? 17.500 -1.822 -12.524 1.00 84.19 187 LEU A N 1
ATOM 1424 C CA . LEU A 1 187 ? 17.216 -0.494 -11.978 1.00 84.19 187 LEU A CA 1
ATOM 1425 C C . LEU A 1 187 ? 15.976 0.134 -12.618 1.00 84.19 187 LEU A C 1
ATOM 1427 O O . LEU A 1 187 ? 15.117 0.639 -11.905 1.00 84.19 187 LEU A O 1
ATOM 1431 N N . SER A 1 188 ? 15.836 0.014 -13.941 1.00 84.38 188 SER A N 1
ATOM 1432 C CA . SER A 1 188 ? 14.660 0.497 -14.678 1.00 84.38 188 SER A CA 1
ATOM 1433 C C . SER A 1 188 ? 13.360 -0.188 -14.264 1.00 84.38 188 SER A C 1
ATOM 1435 O O . SER A 1 188 ? 12.304 0.427 -14.287 1.00 84.38 188 SER A O 1
ATOM 1437 N N . LYS A 1 189 ? 13.418 -1.458 -13.860 1.00 88.25 189 LYS A N 1
ATOM 1438 C CA . LYS A 1 189 ? 12.253 -2.190 -13.348 1.00 88.25 189 LYS A CA 1
ATOM 1439 C C . LYS A 1 189 ? 12.000 -1.876 -11.880 1.00 88.25 189 LYS A C 1
ATOM 1441 O O . LYS A 1 189 ? 10.856 -1.820 -11.451 1.00 88.25 189 LYS A O 1
ATOM 1446 N N . TYR A 1 190 ? 13.059 -1.652 -11.109 1.00 87.12 190 TYR A N 1
ATOM 1447 C CA . TYR A 1 190 ? 12.977 -1.308 -9.695 1.00 87.12 190 TYR A CA 1
ATOM 1448 C C . TYR A 1 190 ? 12.493 0.132 -9.461 1.00 87.12 190 TYR A C 1
ATOM 1450 O O . TYR A 1 190 ? 11.963 0.420 -8.386 1.00 87.12 190 TYR A O 1
ATOM 1458 N N . SER A 1 191 ? 12.644 1.020 -10.450 1.00 90.94 191 SER A N 1
ATOM 1459 C CA . SER A 1 191 ? 12.160 2.406 -10.439 1.00 90.94 191 SER A CA 1
ATOM 1460 C C . SER A 1 191 ? 10.720 2.574 -10.947 1.00 90.94 191 SER A C 1
ATOM 1462 O O . SER A 1 191 ? 10.268 3.703 -11.112 1.00 90.94 191 SER A O 1
ATOM 1464 N N . ALA A 1 192 ? 9.987 1.484 -11.179 1.00 93.81 192 ALA A N 1
ATOM 1465 C CA . ALA A 1 192 ? 8.555 1.515 -11.474 1.00 93.81 192 ALA A CA 1
ATOM 1466 C C . ALA A 1 192 ? 7.712 1.272 -10.210 1.00 93.81 192 ALA A C 1
ATOM 1468 O O . ALA A 1 192 ? 8.214 0.743 -9.209 1.00 93.81 192 ALA A O 1
ATOM 1469 N N . VAL A 1 193 ? 6.424 1.634 -10.259 1.00 94.50 193 VAL A N 1
ATOM 1470 C CA . VAL A 1 193 ? 5.451 1.305 -9.199 1.00 94.50 193 VAL A CA 1
ATOM 1471 C C . VAL A 1 193 ? 5.262 -0.215 -9.132 1.00 94.50 193 VAL A C 1
ATOM 1473 O O . VAL A 1 193 ? 5.433 -0.819 -8.072 1.00 94.50 193 VAL A O 1
ATOM 1476 N N . CYS A 1 194 ? 5.016 -0.844 -10.282 1.00 94.19 194 CYS A N 1
ATOM 1477 C CA . CYS A 1 194 ? 4.951 -2.288 -10.442 1.00 94.19 194 CYS A CA 1
ATOM 1478 C C . CYS A 1 194 ? 6.306 -2.834 -10.901 1.00 94.19 194 CYS A C 1
ATOM 1480 O O . CYS A 1 194 ? 6.726 -2.647 -12.044 1.00 94.19 194 CYS A O 1
ATOM 1482 N N . VAL A 1 195 ? 7.009 -3.537 -10.012 1.00 91.69 195 VAL A N 1
ATOM 1483 C CA . VAL A 1 195 ? 8.303 -4.131 -10.359 1.00 91.69 195 VAL A CA 1
ATOM 1484 C C . VAL A 1 195 ? 8.070 -5.450 -11.082 1.00 91.69 195 VAL A C 1
ATOM 1486 O O . VAL A 1 195 ? 7.505 -6.380 -10.508 1.00 91.69 195 VAL A O 1
ATOM 1489 N N . ARG A 1 196 ? 8.573 -5.572 -12.313 1.00 88.75 196 ARG A N 1
ATOM 1490 C CA . ARG A 1 196 ? 8.602 -6.841 -13.052 1.00 88.75 196 ARG A CA 1
ATOM 1491 C C . ARG A 1 196 ? 9.989 -7.136 -13.599 1.00 88.75 196 ARG A C 1
ATOM 1493 O O . ARG A 1 196 ? 10.463 -6.457 -14.509 1.00 88.75 196 ARG A O 1
ATOM 1500 N N . CYS A 1 197 ? 10.632 -8.177 -13.080 1.00 86.12 197 CYS A N 1
ATOM 1501 C CA . CYS A 1 197 ? 11.858 -8.717 -13.650 1.00 86.12 197 CYS A CA 1
ATOM 1502 C C . CYS A 1 197 ? 11.913 -10.254 -13.537 1.00 86.12 197 CYS A C 1
ATOM 1504 O O . CYS A 1 197 ? 11.142 -10.871 -12.797 1.00 86.12 197 CYS A O 1
ATOM 1506 N N . PRO A 1 198 ? 12.793 -10.923 -14.302 1.00 82.81 198 PRO A N 1
ATOM 1507 C CA . PRO A 1 198 ? 12.937 -12.371 -14.210 1.00 82.81 198 PRO A CA 1
ATOM 1508 C C . PRO A 1 198 ? 13.290 -12.811 -12.781 1.00 82.81 198 PRO A C 1
ATOM 1510 O O . PRO A 1 198 ? 14.325 -12.435 -12.240 1.00 82.81 198 PRO A O 1
ATOM 1513 N N . GLY A 1 199 ? 12.420 -13.614 -12.165 1.00 83.44 199 GLY A N 1
ATOM 1514 C CA . GLY A 1 199 ? 12.634 -14.164 -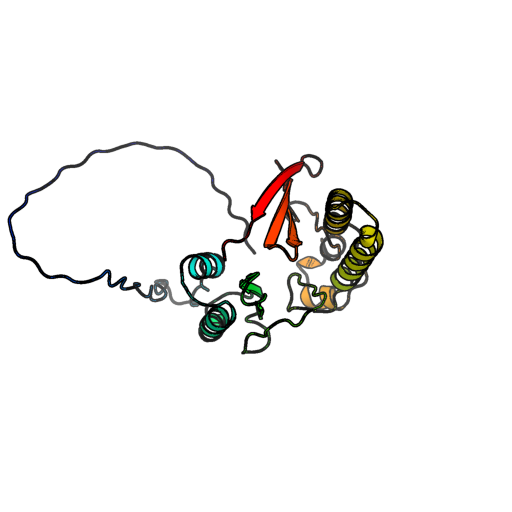10.822 1.00 83.44 199 GLY A CA 1
ATOM 1515 C C . GLY A 1 199 ? 12.308 -13.228 -9.651 1.00 83.44 199 GLY A C 1
ATOM 1516 O O . GLY A 1 199 ? 12.408 -13.670 -8.507 1.00 83.44 199 GLY A O 1
ATOM 1517 N N . TYR A 1 200 ? 11.887 -11.981 -9.894 1.00 85.06 200 TYR A N 1
ATOM 1518 C CA . TYR A 1 200 ? 11.500 -11.040 -8.838 1.00 85.06 200 TYR A CA 1
ATOM 1519 C C . TYR A 1 200 ? 10.463 -10.019 -9.331 1.00 85.06 200 TYR A C 1
ATOM 1521 O O . TYR A 1 200 ? 10.547 -9.506 -10.442 1.00 85.06 200 TYR A O 1
ATOM 1529 N N . GLY A 1 201 ? 9.475 -9.692 -8.501 1.00 89.25 201 GLY A N 1
ATOM 1530 C CA . GLY A 1 201 ? 8.494 -8.671 -8.854 1.00 89.25 201 GLY A CA 1
ATOM 1531 C C . GLY A 1 201 ? 7.215 -8.717 -8.032 1.00 89.25 201 GLY A C 1
ATOM 1532 O O . GLY A 1 201 ? 7.045 -9.568 -7.156 1.00 89.25 201 GLY A O 1
ATOM 1533 N N . THR A 1 202 ? 6.319 -7.787 -8.341 1.00 91.38 202 THR A N 1
ATOM 1534 C CA . THR A 1 202 ? 4.994 -7.665 -7.736 1.00 91.38 202 THR A CA 1
ATOM 1535 C C . THR A 1 202 ? 4.095 -8.804 -8.214 1.00 91.38 202 THR A C 1
ATOM 1537 O O . THR A 1 202 ? 3.829 -8.941 -9.408 1.00 91.38 202 THR A O 1
ATOM 1540 N N . ARG A 1 203 ? 3.630 -9.631 -7.270 1.00 93.81 203 ARG A N 1
ATOM 1541 C CA . ARG A 1 203 ? 2.711 -10.756 -7.528 1.00 93.81 203 ARG A CA 1
ATOM 1542 C C . ARG A 1 203 ? 1.259 -10.456 -7.176 1.00 93.81 203 ARG A C 1
ATOM 1544 O O . ARG A 1 203 ? 0.377 -11.133 -7.687 1.00 93.81 203 ARG A O 1
ATOM 1551 N N . THR A 1 204 ? 1.038 -9.47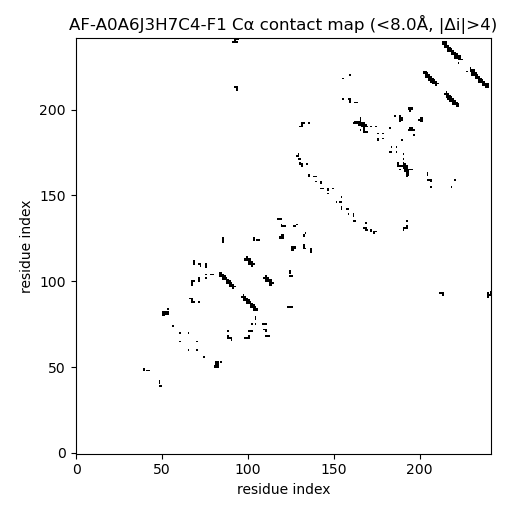6 -6.309 1.00 94.81 204 THR A N 1
ATOM 1552 C CA . THR A 1 204 ? -0.262 -9.188 -5.710 1.00 94.81 204 THR A CA 1
ATOM 1553 C C . THR A 1 204 ? -0.423 -7.684 -5.568 1.00 94.81 204 THR A C 1
ATOM 1555 O O . THR A 1 204 ? 0.525 -7.000 -5.180 1.00 94.81 204 THR A O 1
ATOM 1558 N N . ASN A 1 205 ? -1.617 -7.194 -5.882 1.00 95.81 205 ASN A N 1
ATOM 1559 C CA . ASN A 1 205 ? -2.054 -5.823 -5.666 1.00 95.81 205 ASN A CA 1
ATOM 1560 C C . ASN A 1 205 ? -3.323 -5.863 -4.817 1.00 95.81 205 ASN A C 1
ATOM 1562 O O . ASN A 1 205 ? -4.255 -6.589 -5.159 1.00 95.81 205 ASN A O 1
ATOM 1566 N N . THR A 1 206 ? -3.372 -5.077 -3.749 1.00 97.38 206 THR A N 1
ATOM 1567 C CA . THR A 1 206 ? -4.493 -5.095 -2.807 1.00 97.38 206 THR A CA 1
ATOM 1568 C C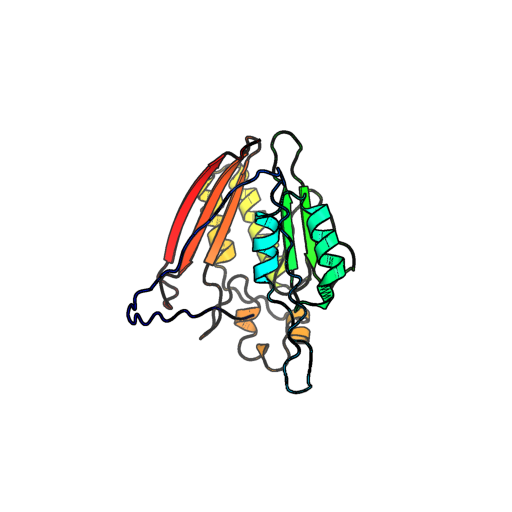 . THR A 1 206 ? -4.999 -3.678 -2.594 1.00 97.38 206 THR A C 1
ATOM 1570 O O . THR A 1 206 ? -4.218 -2.783 -2.278 1.00 97.38 206 THR A O 1
ATOM 1573 N N . ILE A 1 207 ? -6.306 -3.489 -2.752 1.00 98.00 207 ILE A N 1
ATOM 1574 C CA . ILE A 1 207 ? -7.028 -2.256 -2.447 1.00 98.00 207 ILE A CA 1
ATOM 1575 C C . ILE A 1 207 ? -7.939 -2.531 -1.254 1.00 98.00 207 ILE A C 1
ATOM 1577 O O . ILE A 1 207 ? -8.737 -3.468 -1.280 1.00 98.00 207 ILE A O 1
ATOM 1581 N N . ILE A 1 208 ? -7.821 -1.706 -0.217 1.00 97.31 208 ILE A N 1
ATOM 1582 C CA . ILE A 1 208 ? -8.688 -1.747 0.960 1.00 97.31 208 ILE A CA 1
ATOM 1583 C C . ILE A 1 208 ? -9.366 -0.388 1.061 1.00 97.31 208 ILE A C 1
ATOM 1585 O O . ILE A 1 208 ? -8.696 0.623 1.261 1.00 97.31 208 ILE A O 1
ATOM 1589 N N . LEU A 1 209 ? -10.684 -0.369 0.896 1.00 96.19 209 LEU A N 1
ATOM 1590 C CA . LEU A 1 209 ? -11.515 0.812 1.107 1.00 96.19 209 LEU A CA 1
ATOM 1591 C C . LEU A 1 209 ? -12.329 0.603 2.376 1.00 96.19 209 LEU A C 1
ATOM 1593 O O . LEU A 1 209 ? -12.902 -0.469 2.553 1.00 96.19 209 LEU A O 1
ATOM 1597 N N . VAL A 1 210 ? -12.384 1.619 3.229 1.00 94.94 210 VAL A N 1
ATOM 1598 C CA . VAL A 1 210 ? -13.213 1.636 4.437 1.00 94.94 210 VAL A CA 1
ATOM 1599 C C . VAL A 1 210 ? -14.013 2.928 4.409 1.00 94.94 210 VAL A C 1
ATOM 1601 O O . VAL A 1 210 ? -13.423 4.002 4.281 1.00 94.94 210 VAL A O 1
ATOM 1604 N N . ASP A 1 211 ? -15.339 2.828 4.447 1.00 92.19 211 ASP A N 1
ATOM 1605 C CA . ASP A 1 211 ? -16.215 3.999 4.472 1.00 92.19 211 ASP A CA 1
ATOM 1606 C C . ASP A 1 211 ? -16.539 4.465 5.902 1.00 92.19 211 ASP A C 1
ATOM 1608 O O . ASP A 1 211 ? -16.158 3.840 6.892 1.00 92.19 211 ASP A O 1
ATOM 1612 N N . ALA A 1 212 ? -17.247 5.593 6.007 1.00 90.75 212 ALA A N 1
ATOM 1613 C CA . ALA A 1 212 ? -17.612 6.196 7.289 1.00 90.75 212 ALA A CA 1
ATOM 1614 C C . ALA A 1 212 ? -18.579 5.336 8.126 1.00 90.75 212 ALA A C 1
ATOM 1616 O O . ALA A 1 212 ? -18.638 5.498 9.345 1.00 90.75 212 ALA A O 1
ATOM 1617 N N . ASP A 1 213 ? -19.311 4.421 7.488 1.00 92.19 213 ASP A N 1
ATOM 1618 C CA . ASP A 1 213 ? -20.211 3.476 8.148 1.00 92.19 213 ASP A CA 1
ATOM 1619 C C . ASP A 1 213 ? -19.477 2.180 8.555 1.00 92.19 213 ASP A C 1
ATOM 1621 O O . ASP A 1 213 ? -20.071 1.267 9.133 1.00 92.19 213 ASP A O 1
ATOM 1625 N N . GLY A 1 214 ? -18.168 2.096 8.288 1.00 93.56 214 GLY A N 1
ATOM 1626 C CA . GLY A 1 214 ? -17.330 0.946 8.604 1.00 93.56 214 GLY A CA 1
ATOM 1627 C C . GLY A 1 214 ? -17.486 -0.218 7.628 1.00 93.56 214 GLY A C 1
ATOM 1628 O O . GLY A 1 214 ? -17.089 -1.337 7.968 1.00 93.56 214 GLY A O 1
ATOM 1629 N N . HIS A 1 215 ? -18.048 -0.005 6.433 1.00 95.50 215 HIS A N 1
ATOM 1630 C CA . HIS A 1 215 ? -18.039 -1.023 5.385 1.00 95.50 215 HIS A CA 1
ATOM 1631 C C . HIS A 1 215 ? -16.662 -1.084 4.740 1.00 95.50 215 HIS A C 1
ATOM 1633 O O . HIS A 1 215 ? -16.127 -0.096 4.234 1.00 95.50 215 HIS A O 1
ATOM 1639 N N . VAL A 1 216 ? -16.106 -2.286 4.729 1.00 96.69 216 VAL A N 1
ATOM 1640 C CA . VAL A 1 216 ? -14.820 -2.605 4.132 1.00 96.69 216 VAL A CA 1
ATOM 1641 C C . VAL A 1 216 ? -15.052 -3.262 2.783 1.00 96.69 216 VAL A C 1
ATOM 1643 O O . VAL A 1 216 ? -15.795 -4.235 2.675 1.00 96.69 216 VAL A O 1
ATOM 1646 N N . THR A 1 217 ? -14.376 -2.757 1.755 1.00 97.69 217 THR A N 1
ATOM 1647 C CA . THR A 1 217 ? -14.208 -3.437 0.467 1.00 97.69 217 THR A CA 1
ATOM 1648 C C . THR A 1 217 ? -12.740 -3.806 0.310 1.00 97.69 217 THR A C 1
ATOM 1650 O O . THR A 1 217 ? -11.887 -2.935 0.143 1.00 97.69 217 THR A O 1
ATOM 1653 N N . PHE A 1 218 ? -12.444 -5.099 0.368 1.00 97.88 218 PHE A N 1
ATOM 1654 C CA . PHE A 1 218 ? -11.115 -5.659 0.158 1.00 97.88 218 PHE A CA 1
ATOM 1655 C C . PHE A 1 218 ? -11.069 -6.280 -1.235 1.00 97.88 218 PHE A C 1
ATOM 1657 O O . PHE A 1 218 ? -11.729 -7.286 -1.478 1.00 97.88 218 PHE A O 1
ATOM 1664 N N . THR A 1 219 ? -10.308 -5.693 -2.154 1.00 98.25 219 THR A N 1
ATOM 1665 C CA . THR A 1 219 ? -10.087 -6.255 -3.491 1.00 98.25 219 THR A CA 1
ATOM 1666 C C . THR A 1 219 ? -8.627 -6.626 -3.648 1.00 98.25 219 THR A C 1
ATOM 1668 O O . THR A 1 219 ? -7.750 -5.773 -3.530 1.00 98.25 219 THR A O 1
ATOM 1671 N N . GLU A 1 220 ? -8.365 -7.891 -3.948 1.00 97.88 220 GLU A N 1
ATOM 1672 C CA . GLU A 1 220 ? -7.028 -8.386 -4.238 1.00 97.88 220 GLU A CA 1
ATOM 1673 C C . GLU A 1 220 ? -6.960 -8.918 -5.664 1.00 97.88 220 GLU A C 1
ATOM 1675 O O . GLU A 1 220 ? -7.813 -9.692 -6.098 1.00 97.88 220 GLU A O 1
ATOM 1680 N N . ARG A 1 221 ? -5.914 -8.512 -6.382 1.00 95.50 221 ARG A N 1
ATOM 1681 C CA . ARG A 1 221 ? -5.551 -9.023 -7.697 1.00 95.50 221 ARG A CA 1
ATOM 1682 C C . ARG A 1 221 ? -4.193 -9.714 -7.609 1.00 95.50 221 ARG A C 1
ATOM 1684 O O . ARG A 1 221 ? -3.177 -9.050 -7.398 1.00 95.50 221 ARG A O 1
ATOM 1691 N N . SER A 1 222 ? -4.174 -11.028 -7.816 1.00 95.25 222 SER A N 1
ATOM 1692 C CA . SER A 1 222 ? -3.006 -11.895 -7.611 1.00 95.25 222 SER A CA 1
ATOM 1693 C C . S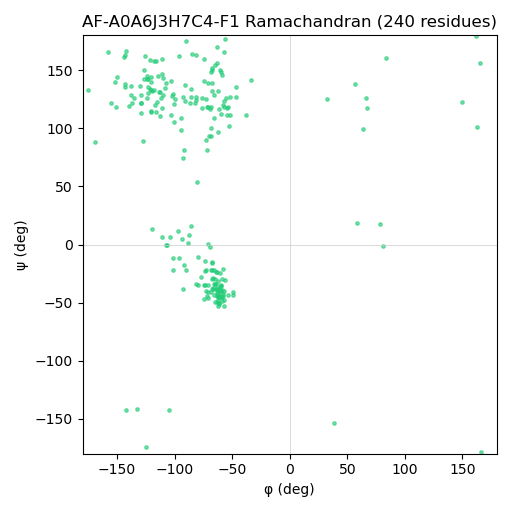ER A 1 222 ? -2.648 -12.686 -8.875 1.00 95.25 222 SER A C 1
ATOM 1695 O O . SER A 1 222 ? -3.522 -13.123 -9.624 1.00 95.25 222 SER A O 1
ATOM 1697 N N . MET A 1 223 ? -1.348 -12.859 -9.133 1.00 92.69 223 MET A N 1
ATOM 1698 C CA . MET A 1 223 ? -0.845 -13.684 -10.237 1.00 92.69 223 MET A CA 1
ATOM 1699 C C . MET A 1 223 ? -1.048 -15.168 -9.932 1.00 92.69 223 MET A C 1
ATOM 1701 O O . MET A 1 223 ? -0.527 -15.672 -8.929 1.00 92.69 223 MET A O 1
ATOM 1705 N N . LEU A 1 224 ? -1.714 -15.878 -10.841 1.00 90.94 224 LEU A N 1
ATOM 1706 C CA . LEU A 1 224 ? -1.969 -17.315 -10.705 1.00 90.94 224 LEU A CA 1
ATOM 1707 C C . LEU A 1 224 ? -0.695 -18.149 -10.876 1.00 90.94 224 LEU A C 1
ATOM 1709 O O . LEU A 1 224 ? -0.499 -19.153 -10.194 1.00 90.94 224 LEU A O 1
ATOM 1713 N N . ASP A 1 225 ? 0.209 -17.711 -11.748 1.00 88.31 225 ASP A N 1
ATOM 1714 C CA . ASP A 1 225 ? 1.458 -18.410 -12.022 1.00 88.31 225 ASP A CA 1
ATOM 1715 C C . ASP A 1 225 ? 2.626 -17.418 -12.236 1.00 88.31 225 ASP A C 1
ATOM 1717 O O . ASP A 1 225 ? 2.775 -16.451 -11.476 1.00 88.31 225 ASP A O 1
ATOM 1721 N N . LYS A 1 226 ? 3.542 -17.717 -13.164 1.00 83.31 226 LYS A N 1
ATOM 1722 C CA . LYS A 1 226 ? 4.686 -16.857 -13.515 1.00 83.31 226 LYS A CA 1
ATOM 1723 C C . LYS A 1 226 ? 4.403 -15.981 -14.740 1.00 83.31 226 LYS A C 1
ATOM 1725 O O . LYS A 1 226 ? 5.200 -15.086 -15.013 1.00 83.31 226 LYS A O 1
ATOM 1730 N N . ASP A 1 227 ? 3.324 -16.247 -15.465 1.00 84.25 227 ASP A N 1
ATOM 1731 C CA . ASP A 1 227 ? 2.859 -15.476 -16.604 1.00 84.25 227 ASP A CA 1
ATOM 1732 C C . ASP A 1 227 ? 2.188 -14.183 -16.106 1.00 84.25 227 ASP A C 1
ATOM 1734 O O . ASP A 1 227 ? 1.179 -14.231 -15.397 1.00 84.25 227 ASP A O 1
ATOM 1738 N N . PRO A 1 228 ? 2.730 -13.001 -16.452 1.00 80.12 228 PRO A N 1
ATOM 1739 C CA . PRO A 1 228 ? 2.179 -11.716 -16.035 1.00 80.12 228 PRO A CA 1
ATOM 1740 C C . PRO A 1 228 ? 0.832 -11.377 -16.686 1.00 80.12 228 PRO A C 1
ATOM 1742 O O . PRO A 1 228 ? 0.282 -10.326 -16.372 1.00 80.12 228 PRO A O 1
ATOM 1745 N N . SER A 1 229 ? 0.290 -12.212 -17.574 1.00 85.06 229 SER A N 1
ATOM 1746 C CA . SER A 1 229 ? -1.062 -12.058 -18.122 1.00 85.06 229 SER A CA 1
ATOM 1747 C C . SER A 1 229 ? -2.132 -12.810 -17.321 1.00 85.06 229 SER A C 1
ATOM 1749 O O . SER A 1 229 ? -3.313 -12.477 -17.419 1.00 85.06 229 SER A O 1
ATOM 1751 N N . HIS A 1 230 ? -1.741 -13.771 -16.478 1.00 90.56 230 HIS A N 1
ATOM 1752 C CA . HIS A 1 230 ? -2.667 -14.611 -15.721 1.00 90.56 230 HIS A CA 1
ATOM 1753 C C . HIS A 1 230 ? -2.918 -14.052 -14.317 1.00 90.56 230 HIS A C 1
ATOM 1755 O O . HIS A 1 230 ? -2.145 -14.280 -13.381 1.00 90.56 230 HIS A O 1
ATOM 1761 N N . TRP A 1 231 ? -4.036 -13.340 -14.167 1.00 92.62 231 TRP A N 1
ATOM 1762 C CA . TRP A 1 231 ? -4.476 -12.767 -12.897 1.00 92.62 231 TRP A CA 1
ATOM 1763 C C . TRP A 1 231 ? -5.836 -13.298 -12.489 1.00 92.62 231 TRP A C 1
ATOM 1765 O O . TRP A 1 231 ? -6.734 -13.437 -13.315 1.00 92.62 231 TRP A O 1
ATOM 1775 N N . GLU A 1 232 ? -5.998 -13.482 -11.190 1.00 95.62 232 GLU A N 1
ATOM 1776 C CA . GLU A 1 232 ? -7.294 -13.628 -10.549 1.00 95.62 232 GLU A CA 1
ATOM 1777 C C . GLU A 1 232 ? -7.565 -12.383 -9.711 1.00 95.62 232 GLU A C 1
ATOM 1779 O O . GLU A 1 232 ? -6.644 -11.786 -9.151 1.00 95.62 232 GLU A O 1
ATOM 1784 N N . THR A 1 233 ? -8.822 -11.945 -9.681 1.00 96.38 233 THR A N 1
ATOM 1785 C CA . THR A 1 233 ? -9.267 -10.836 -8.836 1.00 96.38 233 THR A CA 1
ATOM 1786 C C . THR A 1 233 ? -10.409 -11.317 -7.963 1.00 96.38 233 THR A C 1
ATOM 1788 O O . THR A 1 233 ? -11.399 -11.841 -8.469 1.00 96.38 233 THR A O 1
ATOM 1791 N N . SER A 1 234 ? -10.261 -11.132 -6.657 1.00 97.06 234 SER A N 1
ATOM 1792 C CA . SER A 1 234 ? -11.260 -11.473 -5.651 1.00 97.06 234 SER A CA 1
ATOM 1793 C C . SER A 1 234 ? -11.612 -10.238 -4.838 1.00 97.06 234 SER A C 1
ATOM 1795 O O . SER A 1 234 ? -10.718 -9.520 -4.384 1.00 97.06 234 SER A O 1
ATOM 1797 N N . THR A 1 235 ? -12.906 -10.031 -4.607 1.00 97.56 235 THR A N 1
ATOM 1798 C CA . THR A 1 235 ? -13.416 -8.949 -3.764 1.00 97.56 235 THR A CA 1
ATOM 1799 C C . THR A 1 235 ? -14.205 -9.530 -2.599 1.00 97.56 235 THR A C 1
ATOM 1801 O O . THR A 1 235 ? -15.063 -10.394 -2.781 1.00 97.56 235 THR A O 1
ATOM 1804 N N . HIS A 1 236 ? -13.912 -9.040 -1.400 1.00 97.62 236 HIS A N 1
ATOM 1805 C CA . HIS A 1 236 ? -14.613 -9.355 -0.166 1.00 97.62 236 HIS A CA 1
ATOM 1806 C C . HIS A 1 236 ? -15.177 -8.072 0.433 1.00 97.62 236 HIS A C 1
ATOM 1808 O O . HIS A 1 236 ? -14.469 -7.072 0.553 1.00 97.62 236 HIS A O 1
ATOM 1814 N N . GLU A 1 237 ? -16.440 -8.120 0.840 1.00 97.50 237 GLU A N 1
ATOM 1815 C CA . GLU A 1 237 ? -17.114 -7.014 1.511 1.00 97.50 237 GLU A CA 1
ATOM 1816 C C . GLU A 1 237 ? -17.603 -7.466 2.885 1.00 97.50 237 GLU A C 1
ATOM 1818 O O . GLU A 1 237 ? -18.160 -8.557 3.031 1.00 97.50 237 GLU A O 1
ATOM 1823 N N . PHE A 1 238 ? -17.352 -6.649 3.902 1.00 96.31 238 PHE A N 1
ATOM 1824 C CA . PHE A 1 238 ? -17.751 -6.915 5.283 1.00 96.31 238 PHE A CA 1
ATOM 1825 C C . PHE A 1 238 ? -17.815 -5.613 6.082 1.00 96.31 238 PHE A C 1
ATOM 1827 O O . PHE A 1 238 ? -17.289 -4.593 5.653 1.00 96.31 238 PHE A O 1
ATOM 1834 N N . THR A 1 239 ? -18.440 -5.640 7.256 1.00 95.69 239 THR A N 1
ATOM 1835 C CA . THR A 1 239 ? -18.539 -4.473 8.146 1.00 95.69 239 THR A CA 1
ATOM 1836 C C . THR A 1 239 ? -17.637 -4.665 9.359 1.00 95.69 239 THR A C 1
ATOM 1838 O O . THR A 1 239 ? -17.574 -5.764 9.918 1.00 95.69 239 THR A O 1
ATOM 1841 N N . LEU A 1 240 ? -16.945 -3.604 9.776 1.00 91.56 240 LEU A N 1
ATOM 1842 C CA . LEU A 1 240 ? -16.165 -3.601 11.011 1.00 91.56 240 LEU A CA 1
ATOM 1843 C C . LEU A 1 240 ? -17.082 -3.829 12.219 1.00 91.56 240 LEU A C 1
ATOM 1845 O O . LEU A 1 240 ? -18.128 -3.195 12.359 1.00 91.56 240 LEU A O 1
ATOM 1849 N N . GLN A 1 241 ? -16.687 -4.742 13.104 1.00 77.56 241 GLN A N 1
ATOM 1850 C CA . GLN A 1 241 ? -17.382 -4.947 14.372 1.00 77.56 241 GLN A CA 1
ATOM 1851 C C . GLN A 1 241 ? -16.908 -3.884 15.368 1.00 77.56 241 GLN A C 1
ATOM 1853 O O . GLN A 1 241 ? -15.705 -3.694 15.538 1.00 77.56 241 GLN A O 1
ATOM 1858 N N . SER A 1 242 ? -17.859 -3.164 15.968 1.00 60.59 242 SER A N 1
ATOM 1859 C CA . SER A 1 242 ? -17.598 -2.131 16.983 1.00 60.59 242 SER A CA 1
ATOM 1860 C C . SER A 1 242 ? -17.210 -2.707 18.340 1.00 60.59 242 SER A C 1
ATOM 1862 O O . SER A 1 242 ? -17.765 -3.767 18.709 1.00 60.59 242 SER A O 1
#

Secondary structure (DSSP, 8-state):
--PPP--------------------------------------SSSS-PPPBPTHHHHHHHHHS---HHHHHHHHHHHGGGB-S-EEEEEE--TTT--EEEEEETTS-SS-EEPPSS----SSSSTT---HHHHHHHHHHHHHHHHHTTS-HHHHHHHHHHHHT--------HHHHHHHHHHHGGGHHHHTSSS-EETTEE--EEEEEEE-TT-EEEEEEEEESSS-TT-EEEEEEEEE---

Sequence (242 aa):
MAGHQHTWQAGSTHQLPAAAAGPAGPRTRGPHISVPRRRAHPCSLGHSICPLPTGELVTHFLTTDVDSLSYLKKVSVEGHLYNGFNLIAADLSTAKGDVICYYGNRGEPDPIVLTPGTYGLSNALLETPWRKLCFGKQLFLEAVERSQALPKDVLIADLLDVLNNEEAQLPDPAIEDQGREYVQPILSKYSAVCVRCPGYGTRTNTIILVDADGHVTFTERSMLDKDPSHWETSTHEFTLQS

InterPro domains:
  IPR008551 Transport and Golgi organisation protein 2 [PF05742] (55-224)
  IPR008551 Transport and Golgi organisation protein 2 [PTHR17985] (55-241)

Mean predicted aligned error: 11.95 Å